Protein AF-A0A6N7Q256-F1 (afdb_monomer_lite)

Radius of gyration: 28.69 Å; chains: 1; bounding box: 81×69×84 Å

pLDDT: mean 78.73, std 22.13, range [36.84, 98.38]

Sequence (238 aa):
MAAKKHLALAFILALSGVAAACGGGSTPPPDTANDQKTDGTQTDKPADPGATDAKPTGDAQPGGDTKPADPGAGGTAATPPAGKGSTNIKQSQMLEDIKKIGLAPDKLADLPKIPLAQKKKLMPLFQKALGYKDCNGCHVEGDYKAETRKIKITRGMWKNFVVALRDEKGGAVFCDTCHDGNEHNLDHSNKEALEKFMDEQYEDKLSRADKKDMECGTCHGDPFEGDIITKVWGIAKK

Secondary structure (DSSP, 8-state):
--------------------------PPPP-----------------------------------------------PPPPPP--PPPP---S-HHHHHHTT--GGGPPPGGGS-HHHHHHHHHHHHHHHT-SSGGGTSBTTBTTS--HHHHHHHHHIIIIIITEEETTSPBP-HHHHHTT-S--S-TT-HHHHHHHHIIIIITTEEETT-----HHHHHTTTT-S-IIIIIS-----

Foldseek 3Di:
DDDDDDDDDDDDDDDDDDDDDDDDDDDDDDDDDDDDDDDDDDDDDDDDDDDDDDDDDDDDDDDDDDDDDDDPDDPPPPDPPDDPAFDFFDADPCCVVLVVLVAHQLAGDQPVPDDPSSVVSCQVVVCQLAQNPDPVVQADVVGNPDHDLSNLVVSVCCVLDQRWKAWQVRHGDDSNRGRVNHNCRHDPPDPVSRVVSCCVGPQVTMATSVRDHDDQCSQQNVVGHPCCSCPVSVRDDD

Structure (mmCIF, N/CA/C/O backbone):
data_AF-A0A6N7Q256-F1
#
_entry.id   AF-A0A6N7Q256-F1
#
loop_
_atom_site.group_PDB
_atom_site.id
_atom_site.type_symbol
_atom_site.label_atom_id
_atom_site.label_alt_id
_atom_site.label_comp_id
_atom_site.label_asym_id
_atom_site.label_entity_id
_atom_site.label_seq_id
_atom_site.pdbx_PDB_ins_code
_atom_site.Cartn_x
_atom_site.Cartn_y
_atom_site.Cartn_z
_atom_site.occupancy
_atom_site.B_iso_or_equiv
_atom_site.auth_seq_id
_atom_site.auth_comp_id
_atom_site.auth_asym_id
_atom_site.auth_atom_id
_atom_site.pdbx_PDB_model_num
ATOM 1 N N . MET A 1 1 ? -47.611 -9.694 13.101 1.00 51.28 1 MET A N 1
ATOM 2 C CA . MET A 1 1 ? -48.172 -10.298 11.873 1.00 51.28 1 MET A CA 1
ATOM 3 C C . MET A 1 1 ? -48.487 -9.185 10.883 1.00 51.28 1 MET A C 1
ATOM 5 O O . MET A 1 1 ? -49.379 -8.404 11.166 1.00 51.28 1 MET A O 1
ATOM 9 N N . ALA A 1 2 ? -47.750 -9.072 9.776 1.00 46.34 2 ALA A N 1
ATOM 10 C CA . ALA A 1 2 ? -48.178 -8.332 8.583 1.00 46.34 2 ALA A CA 1
ATOM 11 C C . ALA A 1 2 ? -47.256 -8.712 7.415 1.00 46.34 2 ALA A C 1
ATOM 13 O O . ALA A 1 2 ? -46.090 -8.333 7.372 1.00 46.34 2 ALA A O 1
ATOM 14 N N . ALA A 1 3 ? -47.790 -9.526 6.510 1.00 51.97 3 ALA A N 1
ATOM 15 C CA . ALA A 1 3 ? -47.128 -10.036 5.322 1.00 51.97 3 ALA A CA 1
ATOM 16 C C . ALA A 1 3 ? -47.239 -9.046 4.150 1.00 51.97 3 ALA A C 1
ATOM 18 O O . ALA A 1 3 ? -48.329 -8.552 3.862 1.00 51.97 3 ALA A O 1
ATOM 19 N N . LYS A 1 4 ? -46.145 -8.832 3.413 1.00 51.00 4 LYS A N 1
ATOM 20 C CA . LYS A 1 4 ? -46.140 -8.341 2.021 1.00 51.00 4 LYS A CA 1
ATOM 21 C C . LYS A 1 4 ? -45.028 -9.100 1.290 1.00 51.00 4 LYS A C 1
ATOM 23 O O . LYS A 1 4 ? -43.868 -8.957 1.640 1.00 51.00 4 LYS A O 1
ATOM 28 N N . LYS A 1 5 ? -45.369 -10.173 0.573 1.00 51.97 5 LYS A N 1
ATOM 29 C CA . LYS A 1 5 ? -45.845 -10.251 -0.824 1.00 51.97 5 LYS A CA 1
ATOM 30 C C . LYS A 1 5 ? -44.742 -9.955 -1.850 1.00 51.97 5 LYS A C 1
ATOM 32 O O . LYS A 1 5 ? -44.253 -8.842 -1.972 1.00 51.97 5 LYS A O 1
ATOM 37 N N . HIS A 1 6 ? -44.430 -11.037 -2.555 1.00 45.81 6 HIS A N 1
ATOM 38 C CA . HIS A 1 6 ? -43.530 -11.266 -3.675 1.00 45.81 6 HIS A CA 1
ATOM 39 C C . HIS A 1 6 ? -43.517 -10.183 -4.760 1.00 45.81 6 HIS A C 1
ATOM 41 O O . HIS A 1 6 ? -44.572 -9.717 -5.186 1.00 45.81 6 HIS A O 1
ATOM 47 N N . LEU A 1 7 ? -42.332 -9.943 -5.327 1.00 53.28 7 LEU A N 1
ATOM 48 C CA . LEU A 1 7 ? -42.198 -9.659 -6.752 1.00 53.28 7 LEU A CA 1
ATOM 49 C C . LEU A 1 7 ? -40.995 -10.439 -7.292 1.00 53.28 7 LEU A C 1
ATOM 51 O O . LEU A 1 7 ? -39.841 -10.109 -7.034 1.00 53.28 7 LEU A O 1
ATOM 55 N N . ALA A 1 8 ? -41.297 -11.531 -7.987 1.00 50.38 8 ALA A N 1
ATOM 56 C CA . ALA A 1 8 ? -40.354 -12.241 -8.828 1.00 50.38 8 ALA A CA 1
ATOM 57 C C . ALA A 1 8 ? -40.213 -11.455 -10.137 1.00 50.38 8 ALA A C 1
ATOM 59 O O . ALA A 1 8 ? -41.217 -11.202 -10.802 1.00 50.38 8 ALA A O 1
ATOM 60 N N . LEU A 1 9 ? -38.989 -11.088 -10.512 1.00 56.69 9 LEU A N 1
ATOM 61 C CA . LEU A 1 9 ? -38.686 -10.652 -11.870 1.00 56.69 9 LEU A CA 1
ATOM 62 C C . LEU A 1 9 ? -37.744 -11.682 -12.491 1.00 56.69 9 LEU A C 1
ATOM 64 O O . LEU A 1 9 ? -36.556 -11.741 -12.184 1.00 56.69 9 LEU A O 1
ATOM 68 N N . ALA A 1 10 ? -38.325 -12.533 -13.331 1.00 49.47 10 ALA A N 1
ATOM 69 C CA . ALA A 1 10 ? -37.603 -13.372 -14.266 1.00 49.47 10 ALA A CA 1
ATOM 70 C C . ALA A 1 10 ? -37.077 -12.483 -15.401 1.00 49.47 10 ALA A C 1
ATOM 72 O O . ALA A 1 10 ? -37.863 -11.780 -16.035 1.00 49.47 10 ALA A O 1
ATOM 73 N N . PHE A 1 11 ? -35.772 -12.530 -15.675 1.00 54.81 11 PHE A N 1
ATOM 74 C CA . PHE A 1 11 ? -35.219 -12.039 -16.934 1.00 54.81 11 PHE A CA 1
ATOM 75 C C . PHE A 1 11 ? -34.579 -13.191 -17.701 1.00 54.81 11 PHE A C 1
ATOM 77 O O . PHE A 1 11 ? -33.799 -13.981 -17.174 1.00 54.81 11 PHE A O 1
ATOM 84 N N . ILE A 1 12 ? -35.031 -13.285 -18.944 1.00 56.44 12 ILE A N 1
ATOM 85 C CA . ILE A 1 12 ? -34.839 -14.353 -19.913 1.00 56.44 12 ILE A CA 1
ATOM 86 C C . ILE A 1 12 ? -33.483 -14.209 -20.620 1.00 56.44 12 ILE A C 1
ATOM 88 O O . ILE A 1 12 ? -33.004 -13.104 -20.859 1.00 56.44 12 ILE A O 1
ATOM 92 N N . LEU A 1 13 ? -32.922 -15.376 -20.953 1.00 51.22 13 LEU A N 1
ATOM 93 C CA . LEU A 1 13 ? -31.844 -15.685 -21.898 1.00 51.22 13 LEU A CA 1
ATOM 94 C C . LEU A 1 13 ? -31.595 -14.676 -23.037 1.00 51.22 13 LEU A C 1
ATOM 96 O O . LEU A 1 13 ? -32.518 -14.300 -23.755 1.00 51.22 13 LEU A O 1
ATOM 100 N N . ALA A 1 14 ? -30.312 -14.502 -23.368 1.00 56.50 14 ALA A N 1
ATOM 101 C CA . ALA A 1 14 ? -29.859 -14.472 -24.759 1.00 56.50 14 ALA A CA 1
ATOM 102 C C . ALA A 1 14 ? -28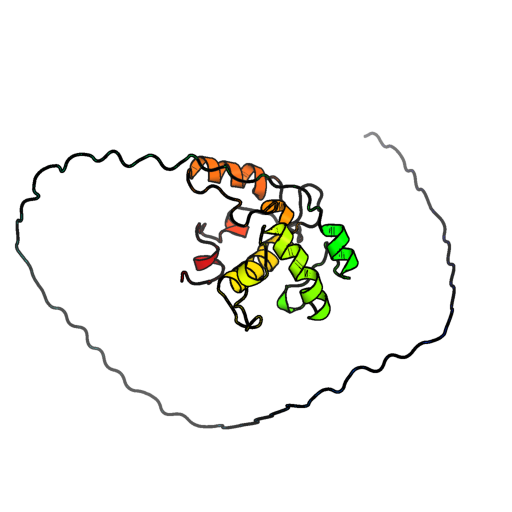.473 -15.136 -24.876 1.00 56.50 14 ALA A C 1
ATOM 104 O O . ALA A 1 14 ? -27.458 -14.574 -24.466 1.00 56.50 14 ALA A O 1
ATOM 105 N N . LEU A 1 15 ? -28.449 -16.358 -25.422 1.00 49.44 15 LEU A N 1
ATOM 106 C CA . LEU A 1 15 ? -27.260 -16.947 -26.034 1.00 49.44 15 LEU A CA 1
ATOM 107 C C . LEU A 1 15 ? -27.048 -16.281 -27.396 1.00 49.44 15 LEU A C 1
ATOM 109 O O . LEU A 1 15 ? -27.927 -16.367 -28.248 1.00 49.44 15 LEU A O 1
ATOM 113 N N . SER A 1 16 ? -25.855 -15.740 -27.624 1.00 59.91 16 SER A N 1
ATOM 114 C CA . SER A 1 16 ? -25.350 -15.462 -28.969 1.00 59.91 16 SER A CA 1
ATOM 115 C C . SER A 1 16 ? -23.889 -15.880 -29.030 1.00 59.91 16 SER A C 1
ATOM 117 O O . SER A 1 16 ? -23.012 -15.219 -28.478 1.00 59.91 16 SER A O 1
ATOM 119 N N . GLY A 1 17 ? -23.647 -17.018 -29.678 1.00 48.03 17 GLY A N 1
ATOM 120 C CA . GLY A 1 17 ? -22.321 -17.426 -30.107 1.00 48.03 17 GLY A CA 1
ATOM 121 C C . GLY A 1 17 ? -21.915 -16.676 -31.373 1.00 48.03 17 GLY A C 1
ATOM 122 O O . GLY A 1 17 ? -22.719 -16.515 -32.287 1.00 48.03 17 GLY A O 1
ATOM 123 N N . VAL A 1 18 ? -20.648 -16.271 -31.437 1.00 62.34 18 VAL A N 1
ATOM 124 C CA . VAL A 1 18 ? -19.949 -15.987 -32.692 1.00 62.34 18 VAL A CA 1
ATOM 125 C C . VAL A 1 18 ? -18.585 -16.656 -32.602 1.00 62.34 18 VAL A C 1
ATOM 127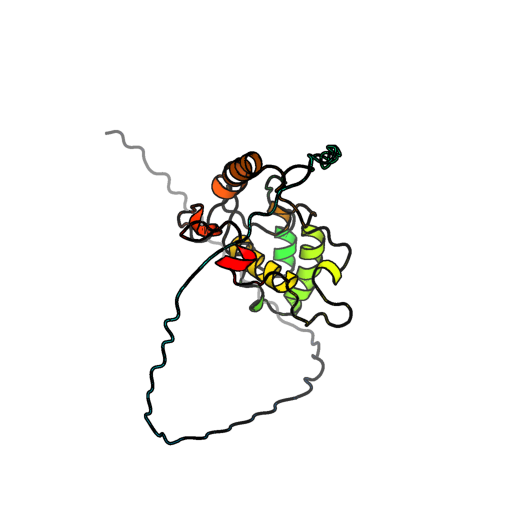 O O . VAL A 1 18 ? -17.743 -16.285 -31.788 1.00 62.34 18 VAL A O 1
ATOM 130 N N . ALA A 1 19 ? -18.399 -17.676 -33.434 1.00 49.62 19 ALA A N 1
ATOM 131 C CA . ALA A 1 19 ? -17.097 -18.204 -33.793 1.00 49.62 19 ALA A CA 1
ATOM 132 C C . ALA A 1 19 ? -16.515 -17.335 -34.917 1.00 49.62 19 ALA A C 1
ATOM 134 O O . ALA A 1 19 ? -17.195 -17.082 -35.910 1.00 49.62 19 ALA A O 1
ATOM 135 N N . ALA A 1 20 ? -15.256 -16.920 -34.784 1.00 55.72 20 ALA A N 1
ATOM 136 C CA . ALA A 1 20 ? -14.430 -16.482 -35.904 1.00 55.72 20 ALA A CA 1
ATOM 137 C C . ALA A 1 20 ? -12.969 -16.858 -35.627 1.00 55.72 20 ALA A C 1
ATOM 139 O O . ALA A 1 20 ? -12.423 -16.570 -34.562 1.00 55.72 20 ALA A O 1
ATOM 140 N N . ALA A 1 21 ? -12.390 -17.568 -36.589 1.00 48.69 21 ALA A N 1
ATOM 141 C CA . ALA A 1 21 ? -11.037 -18.100 -36.613 1.00 48.69 21 ALA A CA 1
ATOM 142 C C . ALA A 1 21 ? -10.054 -17.146 -37.325 1.00 48.69 21 ALA A C 1
ATOM 144 O O . ALA A 1 21 ? -10.481 -16.190 -37.969 1.00 48.69 21 ALA A O 1
ATOM 145 N N . CYS A 1 22 ? -8.764 -17.521 -37.281 1.00 51.06 22 CYS A N 1
ATOM 146 C CA . CYS A 1 22 ? -7.599 -16.954 -37.991 1.00 51.06 22 CYS A CA 1
ATOM 147 C C . CYS A 1 22 ? -7.078 -15.635 -37.390 1.00 51.06 22 CYS A C 1
ATOM 149 O O . CYS A 1 22 ? -7.834 -14.708 -37.160 1.00 51.06 22 CYS A O 1
ATOM 151 N N . GLY A 1 23 ? -5.797 -15.417 -37.113 1.00 36.84 23 GLY A N 1
ATOM 152 C CA . GLY A 1 23 ? -4.548 -16.081 -37.473 1.00 36.84 23 GLY A CA 1
ATOM 153 C C . GLY A 1 23 ? -3.466 -14.990 -37.422 1.00 36.84 23 GLY A C 1
ATOM 154 O O . GLY A 1 23 ? -3.751 -13.842 -37.749 1.00 36.84 23 GLY A O 1
ATOM 155 N N . GLY A 1 24 ? -2.246 -15.298 -36.981 1.00 38.50 24 GLY A N 1
ATOM 156 C CA . GLY A 1 24 ? -1.161 -14.310 -36.992 1.00 38.50 24 GLY A CA 1
ATOM 157 C C . GLY A 1 24 ? -0.048 -14.645 -36.014 1.00 38.50 24 GLY A C 1
ATOM 158 O O . GLY A 1 24 ? -0.125 -14.308 -34.838 1.00 38.50 24 GLY A O 1
ATOM 159 N N . GLY A 1 25 ? 0.967 -15.349 -36.512 1.00 43.25 25 GLY A N 1
ATOM 160 C CA . GLY A 1 25 ? 2.128 -15.763 -35.741 1.00 43.25 25 GLY A CA 1
ATOM 161 C C . GLY A 1 25 ? 2.982 -14.596 -35.251 1.00 43.25 25 GLY A C 1
ATOM 162 O O . GLY A 1 25 ? 3.116 -13.558 -35.894 1.00 43.25 25 GLY A O 1
ATOM 163 N N . SER A 1 26 ? 3.615 -14.807 -34.105 1.00 44.78 26 SER A N 1
ATOM 164 C CA . SER A 1 26 ? 4.822 -14.101 -33.689 1.00 44.78 26 SER A CA 1
ATOM 165 C C . SER A 1 26 ? 5.627 -15.077 -32.841 1.00 44.78 26 SER A C 1
ATOM 167 O O . SER A 1 26 ? 5.244 -15.432 -31.729 1.00 44.78 26 SER A O 1
ATOM 169 N N . THR A 1 27 ? 6.696 -15.585 -33.438 1.00 49.12 27 THR A N 1
ATOM 170 C CA . THR A 1 27 ? 7.713 -16.440 -32.824 1.00 49.12 27 THR A CA 1
ATOM 171 C C . THR A 1 27 ? 8.300 -15.785 -31.567 1.00 49.12 27 THR A C 1
ATOM 173 O O . THR A 1 27 ? 8.715 -14.625 -31.650 1.00 49.12 27 THR A O 1
ATOM 176 N N . PRO A 1 28 ? 8.396 -16.487 -30.425 1.00 58.38 28 PRO A N 1
ATOM 177 C CA . PRO A 1 28 ? 9.216 -16.032 -29.310 1.00 58.38 28 PRO A CA 1
ATOM 178 C C . PRO A 1 28 ? 10.717 -16.242 -29.613 1.00 58.38 28 PRO A C 1
ATOM 180 O O . PRO A 1 28 ? 11.070 -17.201 -30.305 1.00 58.38 28 PRO A O 1
ATOM 183 N N . PRO A 1 29 ? 11.612 -15.358 -29.130 1.00 58.69 29 PRO A N 1
ATOM 184 C CA . PRO A 1 29 ? 13.057 -15.569 -29.209 1.00 58.69 29 PRO A CA 1
ATOM 185 C C . PRO A 1 29 ? 13.496 -16.760 -28.330 1.00 58.69 29 PRO A C 1
ATOM 187 O O . PRO A 1 29 ? 12.799 -17.087 -27.370 1.00 58.69 29 PRO A O 1
ATOM 190 N N . PRO A 1 30 ? 14.632 -17.409 -28.651 1.00 57.34 30 PRO A N 1
ATOM 191 C CA . PRO A 1 30 ? 15.037 -18.673 -28.043 1.00 57.34 30 PRO A CA 1
ATOM 192 C C . PRO A 1 30 ? 15.407 -18.541 -26.563 1.00 57.34 30 PRO A C 1
ATOM 194 O O . PRO A 1 30 ? 16.147 -17.640 -26.163 1.00 57.34 30 PRO A O 1
ATOM 197 N N . ASP A 1 31 ? 14.935 -19.513 -25.783 1.00 44.62 31 ASP A N 1
ATOM 198 C CA . ASP A 1 31 ? 15.393 -19.807 -24.433 1.00 44.62 31 ASP A CA 1
ATOM 199 C C . ASP A 1 31 ? 16.865 -20.238 -24.473 1.00 44.62 31 ASP A C 1
ATOM 201 O O . ASP A 1 31 ? 17.215 -21.309 -24.976 1.00 44.62 31 ASP A O 1
ATOM 205 N N . THR A 1 32 ? 17.759 -19.414 -23.928 1.00 48.59 32 THR A N 1
ATOM 206 C CA . THR A 1 32 ? 19.087 -19.890 -23.543 1.00 48.59 32 THR A CA 1
ATOM 207 C C . THR A 1 32 ? 18.947 -20.723 -22.279 1.00 48.59 32 THR A C 1
ATOM 209 O O . THR A 1 32 ? 18.729 -20.195 -21.187 1.00 48.59 32 THR A O 1
ATOM 212 N N . ALA A 1 33 ? 19.077 -22.030 -22.479 1.00 40.81 33 ALA A N 1
ATOM 213 C CA . ALA A 1 33 ? 19.293 -23.048 -21.473 1.00 40.81 33 ALA A CA 1
ATOM 214 C C . ALA A 1 33 ? 20.358 -22.629 -20.449 1.00 40.81 33 ALA A C 1
ATOM 216 O O . ALA A 1 33 ? 21.467 -22.238 -20.812 1.00 40.81 33 ALA A O 1
ATOM 217 N N . ASN A 1 34 ? 20.032 -22.781 -19.168 1.00 46.88 34 ASN A N 1
ATOM 218 C CA . ASN A 1 34 ? 21.027 -23.158 -18.175 1.00 46.88 34 ASN A CA 1
ATOM 219 C C . ASN A 1 34 ? 20.337 -23.957 -17.065 1.00 46.88 34 ASN A C 1
ATOM 221 O O . ASN A 1 34 ? 20.069 -23.465 -15.971 1.00 46.88 34 ASN A O 1
ATOM 225 N N . ASP A 1 35 ? 20.008 -25.202 -17.404 1.00 43.03 35 ASP A N 1
ATOM 226 C CA . ASP A 1 35 ? 19.839 -26.271 -16.432 1.00 43.03 35 ASP A CA 1
ATOM 227 C C . ASP A 1 35 ? 21.230 -26.670 -15.929 1.00 43.03 35 ASP A C 1
ATOM 229 O O . ASP A 1 35 ? 22.031 -27.241 -16.671 1.00 43.03 35 ASP A O 1
ATOM 233 N N . GLN A 1 36 ? 21.512 -26.422 -14.652 1.00 45.97 36 GLN A N 1
ATOM 234 C CA . GLN A 1 36 ? 22.426 -27.282 -13.908 1.00 45.97 36 GLN A CA 1
ATOM 235 C C . GLN A 1 36 ? 21.675 -27.924 -12.750 1.00 45.97 36 GLN A C 1
ATOM 237 O O . GLN A 1 36 ? 21.404 -27.335 -11.708 1.00 45.97 36 GLN A O 1
ATOM 242 N N . LYS A 1 37 ? 21.340 -29.179 -13.024 1.00 37.47 37 LYS A N 1
ATOM 243 C CA . LYS A 1 37 ? 20.964 -30.240 -12.109 1.00 37.47 37 LYS A CA 1
ATOM 244 C C . LYS A 1 37 ? 22.210 -30.620 -11.302 1.00 37.47 37 LYS A C 1
ATOM 246 O O . LYS A 1 37 ? 23.211 -31.022 -11.891 1.00 37.47 37 LYS A O 1
ATOM 251 N N . THR A 1 38 ? 22.141 -30.557 -9.980 1.00 43.28 38 THR A N 1
ATOM 252 C CA . THR A 1 38 ? 23.020 -31.344 -9.109 1.00 43.28 38 THR A CA 1
ATOM 253 C C . THR A 1 38 ? 22.151 -32.127 -8.138 1.00 43.28 38 THR A C 1
ATOM 255 O O . THR A 1 38 ? 21.743 -31.648 -7.085 1.00 43.28 38 THR A O 1
ATOM 258 N N . ASP A 1 39 ? 21.847 -33.355 -8.561 1.00 43.94 39 ASP A N 1
ATOM 259 C CA . ASP A 1 39 ? 21.499 -34.462 -7.678 1.00 43.94 39 ASP A CA 1
ATOM 260 C C . ASP A 1 39 ? 22.734 -34.796 -6.827 1.00 43.94 39 ASP A C 1
ATOM 262 O O . ASP A 1 39 ? 23.836 -34.960 -7.351 1.00 43.94 39 ASP A O 1
ATOM 266 N N . GLY A 1 40 ? 22.544 -34.900 -5.516 1.00 48.12 40 GLY A N 1
ATOM 267 C CA . GLY A 1 40 ? 23.585 -35.255 -4.559 1.00 48.12 40 GLY A CA 1
ATOM 268 C C . GLY A 1 40 ? 22.970 -35.910 -3.335 1.00 48.12 40 GLY A C 1
ATOM 269 O O . GLY A 1 40 ? 22.843 -35.293 -2.284 1.00 48.12 40 GLY A O 1
ATOM 270 N N . THR A 1 41 ? 22.540 -37.157 -3.503 1.00 37.94 41 THR A N 1
ATOM 271 C CA . THR A 1 41 ? 22.208 -38.088 -2.424 1.00 37.94 41 THR A CA 1
ATOM 272 C C . THR A 1 41 ? 23.444 -38.336 -1.561 1.00 37.94 41 THR A C 1
ATOM 274 O O . THR A 1 41 ? 24.463 -38.792 -2.075 1.00 37.94 41 THR A O 1
ATOM 277 N N . GLN A 1 42 ? 23.343 -38.120 -0.250 1.00 43.62 42 GLN A N 1
ATOM 278 C CA . GLN A 1 42 ? 24.231 -38.776 0.704 1.00 43.62 42 GLN A CA 1
ATOM 279 C C . GLN A 1 42 ? 23.454 -39.119 1.979 1.00 43.62 42 GLN A C 1
ATOM 281 O O . GLN A 1 42 ? 22.903 -38.248 2.650 1.00 43.62 42 GLN A O 1
ATOM 286 N N . THR A 1 43 ? 23.376 -40.417 2.247 1.00 44.50 43 THR A N 1
ATOM 287 C CA . THR A 1 43 ? 22.733 -41.052 3.398 1.00 44.50 43 THR A CA 1
ATOM 288 C C . THR A 1 43 ? 23.803 -41.540 4.381 1.00 44.50 43 THR A C 1
ATOM 290 O O . THR A 1 43 ? 24.887 -41.932 3.950 1.00 44.50 43 THR A O 1
ATOM 293 N N . ASP A 1 44 ? 23.415 -41.590 5.664 1.00 43.69 44 ASP A N 1
ATOM 294 C CA . ASP A 1 44 ? 23.992 -42.353 6.794 1.00 43.69 44 ASP A CA 1
ATOM 295 C C . ASP A 1 44 ? 25.317 -41.802 7.387 1.00 43.69 44 ASP A C 1
ATOM 297 O O . ASP A 1 44 ? 26.218 -41.415 6.658 1.00 43.69 44 ASP A O 1
ATOM 301 N N . LYS A 1 45 ? 25.581 -41.709 8.705 1.00 44.84 45 LYS A N 1
ATOM 302 C CA . LYS A 1 45 ? 25.124 -42.409 9.930 1.00 44.84 45 LYS A CA 1
ATOM 303 C C . LYS A 1 45 ? 25.668 -41.641 11.187 1.00 44.84 45 LYS A C 1
ATOM 305 O O . LYS A 1 45 ? 26.589 -40.847 11.006 1.00 44.84 45 LYS A O 1
ATOM 310 N N . PRO A 1 46 ? 25.173 -41.844 12.439 1.00 64.88 46 PRO A N 1
ATOM 311 C CA . PRO A 1 46 ? 25.366 -40.907 13.558 1.00 64.88 46 PRO A CA 1
ATOM 312 C C . PRO A 1 46 ? 26.469 -41.292 14.563 1.00 64.88 46 PRO A C 1
ATOM 314 O O . PRO A 1 46 ? 26.907 -42.442 14.609 1.00 64.88 46 PRO A O 1
ATOM 317 N N . ALA A 1 47 ? 26.810 -40.343 15.445 1.00 41.69 47 ALA A N 1
ATOM 318 C CA . ALA A 1 47 ? 27.365 -40.598 16.776 1.00 41.69 47 ALA A CA 1
ATOM 319 C C . ALA A 1 47 ? 26.906 -39.518 17.782 1.00 41.69 47 ALA A C 1
ATOM 321 O O . ALA A 1 47 ? 26.935 -38.325 17.492 1.00 41.69 47 ALA A O 1
ATOM 322 N N . ASP A 1 48 ? 26.452 -40.008 18.932 1.00 48.88 48 ASP A N 1
ATOM 323 C CA . ASP A 1 48 ? 26.005 -39.345 20.168 1.00 48.88 48 ASP A CA 1
ATOM 324 C C . ASP A 1 48 ? 27.207 -39.231 21.159 1.00 48.88 48 ASP A C 1
ATOM 326 O O . ASP A 1 48 ? 28.327 -39.564 20.760 1.00 48.88 48 ASP A O 1
ATOM 330 N N . PRO A 1 49 ? 27.020 -39.042 22.482 1.00 60.53 49 PRO A N 1
ATOM 331 C CA . PRO A 1 49 ? 26.705 -37.844 23.279 1.00 60.53 49 PRO A CA 1
ATOM 332 C C . PRO A 1 49 ? 27.948 -37.270 24.001 1.00 60.53 49 PRO A C 1
ATOM 334 O O . PRO A 1 49 ? 28.974 -37.934 24.134 1.00 60.53 49 PRO A O 1
ATOM 337 N N . GLY A 1 50 ? 27.845 -36.080 24.608 1.00 41.47 50 GLY A N 1
ATOM 338 C CA . GLY A 1 50 ? 28.863 -35.637 25.573 1.00 41.47 50 GLY A CA 1
ATOM 339 C C . GLY A 1 50 ? 28.617 -34.272 26.211 1.00 41.47 50 GLY A C 1
ATOM 340 O O . GLY A 1 50 ? 28.855 -33.242 25.595 1.00 41.47 50 GLY A O 1
ATOM 341 N N . ALA A 1 51 ? 28.157 -34.297 27.460 1.00 44.12 51 ALA A N 1
ATOM 342 C CA . ALA A 1 51 ? 27.914 -33.164 28.350 1.00 44.12 51 ALA A CA 1
ATOM 343 C C . ALA A 1 51 ? 29.175 -32.352 28.713 1.00 44.12 51 ALA A C 1
ATOM 345 O O . ALA A 1 51 ? 30.285 -32.880 28.679 1.00 44.12 51 ALA A O 1
ATOM 346 N N . THR A 1 52 ? 28.993 -31.112 29.182 1.00 49.34 52 THR A N 1
ATOM 347 C CA . THR A 1 52 ? 29.402 -30.689 30.543 1.00 49.34 52 THR A CA 1
ATOM 348 C C . THR A 1 52 ? 29.003 -29.245 30.855 1.00 49.34 52 THR A C 1
ATOM 350 O O . THR A 1 52 ? 29.178 -28.325 30.059 1.00 49.34 52 THR A O 1
ATOM 353 N N . ASP A 1 53 ? 28.464 -29.093 32.062 1.00 50.41 53 ASP A N 1
ATOM 354 C CA . ASP A 1 53 ? 28.235 -27.867 32.814 1.00 50.41 53 ASP A CA 1
ATOM 355 C C . ASP A 1 53 ? 29.498 -27.015 33.007 1.00 50.41 53 ASP A C 1
ATOM 357 O O . ASP A 1 53 ? 30.564 -27.541 33.322 1.00 50.41 53 ASP A O 1
ATOM 361 N N . ALA A 1 54 ? 29.345 -25.687 32.980 1.00 48.56 54 ALA A N 1
ATOM 362 C CA . ALA A 1 54 ? 30.185 -24.786 33.770 1.00 48.56 54 ALA A CA 1
ATOM 363 C C . ALA A 1 54 ? 29.486 -23.436 34.009 1.00 48.56 54 ALA A C 1
ATOM 365 O O . ALA A 1 54 ? 29.440 -22.555 33.153 1.00 48.56 54 ALA A O 1
ATOM 366 N N . LYS A 1 55 ? 28.976 -23.278 35.230 1.00 48.03 55 LYS A N 1
ATOM 367 C CA . LYS A 1 55 ? 28.658 -22.005 35.885 1.00 48.03 55 LYS A CA 1
ATOM 368 C C . LYS A 1 55 ? 29.952 -21.389 36.438 1.00 48.03 55 LYS A C 1
ATOM 370 O O . LYS A 1 55 ? 30.707 -22.115 37.084 1.00 48.03 55 LYS A O 1
ATOM 375 N N . PRO A 1 56 ? 30.138 -20.061 36.360 1.00 64.00 56 PRO A N 1
ATOM 376 C CA . PRO A 1 56 ? 30.858 -19.348 37.410 1.00 64.00 56 PRO A CA 1
ATOM 377 C C . PRO A 1 56 ? 29.913 -18.448 38.208 1.00 64.00 56 PRO A C 1
ATOM 379 O O . PRO A 1 56 ? 29.142 -17.657 37.669 1.00 64.00 56 PRO A O 1
ATOM 382 N N . THR A 1 57 ? 30.010 -18.599 39.522 1.00 50.88 57 THR A N 1
ATOM 383 C CA . THR A 1 57 ? 29.564 -17.652 40.548 1.00 50.88 57 THR A CA 1
ATOM 384 C C . THR A 1 57 ? 30.797 -16.829 40.930 1.00 50.88 57 THR A C 1
ATOM 386 O O . THR A 1 57 ? 31.872 -17.415 41.053 1.00 50.88 57 THR A O 1
ATOM 389 N N . GLY A 1 58 ? 30.669 -15.515 41.116 1.00 48.59 58 GLY A N 1
ATOM 390 C CA . GLY A 1 58 ? 31.766 -14.664 41.583 1.00 48.59 58 GLY A CA 1
ATOM 391 C C . GLY A 1 58 ? 31.277 -13.279 42.000 1.00 48.59 58 GLY A C 1
ATOM 392 O O . GLY A 1 58 ? 30.786 -12.518 41.173 1.00 48.59 58 GLY A O 1
ATOM 393 N N . ASP A 1 59 ? 31.383 -13.027 43.299 1.00 49.19 59 ASP A N 1
ATOM 394 C CA . ASP A 1 59 ? 30.853 -11.929 44.107 1.00 49.19 59 ASP A CA 1
ATOM 395 C C . ASP A 1 59 ? 31.536 -10.542 43.972 1.00 49.19 59 ASP A C 1
ATOM 397 O O . ASP A 1 59 ? 32.705 -10.433 43.617 1.00 49.19 59 ASP A O 1
ATOM 401 N N . ALA A 1 60 ? 30.775 -9.525 44.418 1.00 40.56 60 ALA A N 1
ATOM 402 C CA . ALA A 1 60 ? 31.148 -8.330 45.213 1.00 40.56 60 ALA A CA 1
ATOM 403 C C . ALA A 1 60 ? 31.927 -7.118 44.613 1.00 40.56 60 ALA A C 1
ATOM 405 O O . ALA A 1 60 ? 33.133 -7.175 44.419 1.00 40.56 60 ALA A O 1
ATOM 406 N N . GLN A 1 61 ? 31.195 -5.989 44.432 1.00 43.22 61 GLN A N 1
ATOM 407 C CA . GLN A 1 61 ? 31.182 -4.706 45.215 1.00 43.22 61 GLN A CA 1
ATOM 408 C C . GLN A 1 61 ? 32.525 -3.973 45.570 1.00 43.22 61 GLN A C 1
ATOM 410 O O . GLN A 1 61 ? 33.524 -4.661 45.731 1.00 43.22 61 GLN A O 1
ATOM 415 N N . PRO A 1 62 ? 32.599 -2.652 45.940 1.00 57.91 62 PRO A N 1
ATOM 416 C CA . PRO A 1 62 ? 31.870 -1.393 45.618 1.00 57.91 62 PRO A CA 1
ATOM 417 C C . PRO A 1 62 ? 32.802 -0.241 45.129 1.00 57.91 62 PRO A C 1
ATOM 419 O O . PRO A 1 62 ? 34.019 -0.300 45.275 1.00 57.91 62 PRO A O 1
ATOM 422 N N . GLY A 1 63 ? 32.210 0.902 44.752 1.00 41.12 63 GLY A N 1
ATOM 423 C CA . GLY A 1 63 ? 32.757 2.223 45.114 1.00 41.12 63 GLY A CA 1
ATOM 424 C C . GLY A 1 63 ? 33.014 3.183 43.952 1.00 41.12 63 GLY A C 1
ATOM 425 O O . GLY A 1 63 ? 33.692 2.836 42.990 1.00 41.12 63 GLY A O 1
ATOM 426 N N . GLY A 1 64 ? 32.510 4.415 44.070 1.00 42.16 64 GLY A N 1
ATOM 427 C CA . GLY A 1 64 ? 32.900 5.508 43.179 1.00 42.16 64 GLY A CA 1
ATOM 428 C C . GLY A 1 64 ? 31.893 6.648 43.076 1.00 42.16 64 GLY A C 1
ATOM 429 O O . GLY A 1 64 ? 31.344 6.878 42.003 1.00 42.16 64 GLY A O 1
ATOM 430 N N . ASP A 1 65 ? 31.680 7.383 44.168 1.00 52.53 65 ASP A N 1
ATOM 431 C CA . ASP A 1 65 ? 31.078 8.717 44.143 1.00 52.53 65 ASP A CA 1
ATOM 432 C C . ASP A 1 65 ? 31.830 9.629 43.163 1.00 52.53 65 ASP A C 1
ATOM 434 O O . ASP A 1 65 ? 32.969 10.030 43.407 1.00 52.53 65 ASP A O 1
ATOM 438 N N . THR A 1 66 ? 31.189 9.994 42.052 1.00 47.12 66 THR A N 1
ATOM 439 C CA . THR A 1 66 ? 31.643 11.099 41.198 1.00 47.12 66 THR A CA 1
ATOM 440 C C . THR A 1 66 ? 30.478 12.015 40.831 1.00 47.12 66 THR A C 1
ATOM 442 O O . THR A 1 66 ? 29.625 11.721 40.001 1.00 47.12 66 THR A O 1
ATOM 445 N N . LYS A 1 67 ? 30.477 13.152 41.530 1.00 55.97 67 LYS A N 1
ATOM 446 C CA . LYS A 1 67 ? 29.897 14.465 41.218 1.00 55.97 67 LYS A CA 1
ATOM 447 C C . LYS A 1 67 ? 29.430 14.666 39.761 1.00 55.97 67 LYS A C 1
ATOM 449 O O . LYS A 1 67 ? 30.274 14.711 38.866 1.00 55.97 67 LYS A O 1
ATOM 454 N N . PRO A 1 68 ? 28.147 14.988 39.530 1.00 58.81 68 PRO A N 1
ATOM 455 C CA . PRO A 1 68 ? 27.742 15.690 38.319 1.00 58.81 68 PRO A CA 1
ATOM 456 C C . PRO A 1 68 ? 27.989 17.197 38.449 1.00 58.81 68 PRO A C 1
ATOM 458 O O . PRO A 1 68 ? 27.691 17.820 39.469 1.00 58.81 68 PRO A O 1
ATOM 461 N N . ALA A 1 69 ? 28.581 17.752 37.398 1.00 49.50 69 ALA A N 1
ATOM 462 C CA . ALA A 1 69 ? 28.815 19.170 37.192 1.00 49.50 69 ALA A CA 1
ATOM 463 C C . ALA A 1 69 ? 27.535 19.921 36.768 1.00 49.50 69 ALA A C 1
ATOM 465 O O . ALA A 1 69 ? 26.552 19.315 36.353 1.00 49.50 69 ALA A O 1
ATOM 466 N N . ASP A 1 70 ? 27.630 21.245 36.908 1.00 52.00 70 ASP A N 1
ATOM 467 C CA . ASP A 1 70 ? 26.745 22.359 36.534 1.00 52.00 70 ASP A CA 1
ATOM 468 C C . ASP A 1 70 ? 25.677 22.131 35.434 1.00 52.00 70 ASP A C 1
ATOM 470 O O . ASP A 1 70 ? 25.957 21.466 34.430 1.00 52.00 70 ASP A O 1
ATOM 474 N N . PRO A 1 71 ? 24.490 22.777 35.527 1.00 54.06 71 PRO A N 1
ATOM 475 C CA . PRO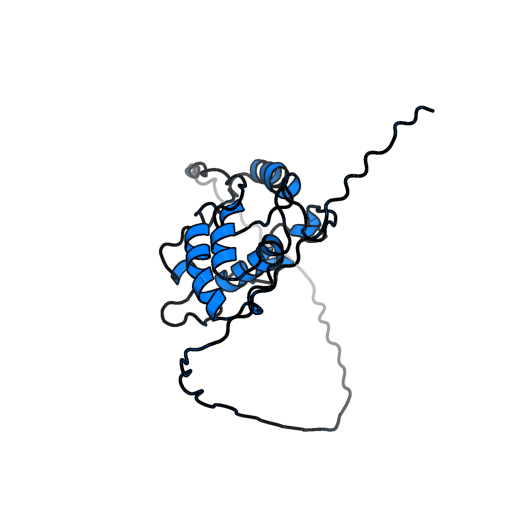 A 1 71 ? 23.495 22.795 34.463 1.00 54.06 71 PRO A CA 1
ATOM 476 C C . PRO A 1 71 ? 24.007 23.640 33.291 1.00 54.06 71 PRO A C 1
ATOM 478 O O . PRO A 1 71 ? 24.008 24.872 33.319 1.00 54.06 71 PRO A O 1
ATOM 481 N N . GLY A 1 72 ? 24.437 22.954 32.235 1.00 46.84 72 GLY A N 1
ATOM 482 C CA . GLY A 1 72 ? 24.739 23.562 30.948 1.00 46.84 72 GLY A CA 1
ATOM 483 C C . GLY A 1 72 ? 23.536 24.331 30.404 1.00 46.84 72 GLY A C 1
ATOM 484 O O . GLY A 1 72 ? 22.414 23.825 30.367 1.00 46.84 72 GLY A O 1
ATOM 485 N N . ALA A 1 73 ? 23.815 25.565 29.991 1.00 47.25 73 ALA A N 1
ATOM 486 C CA . ALA A 1 73 ? 22.920 26.497 29.332 1.00 47.25 73 ALA A CA 1
ATOM 487 C C . ALA A 1 73 ? 21.987 25.805 28.326 1.00 47.25 73 ALA A C 1
ATOM 489 O O . ALA A 1 73 ? 22.431 25.156 27.376 1.00 47.25 73 ALA A O 1
ATOM 490 N N . GLY A 1 74 ? 20.684 25.986 28.548 1.00 41.66 74 GLY A N 1
ATOM 491 C CA . GLY A 1 74 ? 19.623 25.546 27.658 1.00 41.66 74 GLY A CA 1
ATOM 492 C C . GLY A 1 74 ? 19.746 26.220 26.299 1.00 41.66 74 GLY A C 1
ATOM 493 O O . GLY A 1 74 ? 19.249 27.325 26.091 1.00 41.66 74 GLY A O 1
ATOM 494 N N . GLY A 1 75 ? 20.385 25.529 25.360 1.00 44.84 75 GLY A N 1
ATOM 495 C CA . GLY A 1 75 ? 20.109 25.728 23.950 1.00 44.84 75 GLY A CA 1
ATOM 496 C C . GLY A 1 75 ? 18.660 25.324 23.727 1.00 44.84 75 GLY A C 1
ATOM 497 O O . GLY A 1 75 ? 18.324 24.146 23.836 1.00 44.84 75 GLY A O 1
ATOM 498 N N . THR A 1 76 ? 17.790 26.298 23.472 1.00 44.72 76 THR A N 1
ATOM 499 C CA . THR A 1 76 ? 16.441 26.061 22.966 1.00 44.72 76 THR A CA 1
ATOM 500 C C . THR A 1 76 ? 16.571 25.268 21.675 1.00 44.72 76 THR A C 1
ATOM 502 O O . THR A 1 76 ? 16.872 25.816 20.615 1.00 44.72 76 THR A O 1
ATOM 505 N N . ALA A 1 77 ? 16.404 23.949 21.784 1.00 48.41 77 ALA A N 1
ATOM 506 C CA . ALA A 1 77 ? 16.270 23.075 20.638 1.00 48.41 77 ALA A CA 1
ATOM 507 C C . ALA A 1 77 ? 15.135 23.645 19.787 1.00 48.41 77 ALA A C 1
ATOM 509 O O . ALA A 1 77 ? 14.002 23.764 20.254 1.00 48.41 77 ALA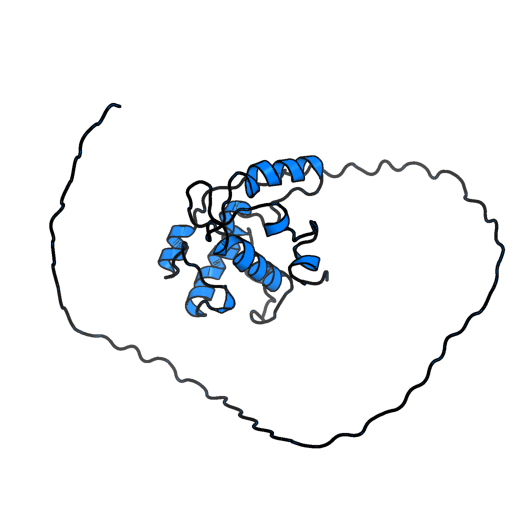 A O 1
ATOM 510 N N . ALA A 1 78 ? 15.475 24.087 18.578 1.00 44.91 78 ALA A N 1
ATOM 511 C CA . ALA A 1 78 ? 14.500 24.601 17.639 1.00 44.91 78 ALA A CA 1
ATOM 512 C C . ALA A 1 78 ? 13.405 23.544 17.466 1.00 44.91 78 ALA A C 1
ATOM 514 O O . ALA A 1 78 ? 13.696 22.399 17.112 1.00 44.91 78 ALA A O 1
ATOM 515 N N . THR A 1 79 ? 12.162 23.923 17.759 1.00 43.94 79 THR A N 1
ATOM 516 C CA . THR A 1 79 ? 10.997 23.072 17.535 1.00 43.94 79 THR A CA 1
ATOM 517 C C . THR A 1 79 ? 11.023 22.605 16.078 1.00 43.94 79 THR A C 1
ATOM 519 O O . THR A 1 79 ? 11.103 23.458 15.186 1.00 43.94 79 THR A O 1
ATOM 522 N N . PRO A 1 80 ? 10.989 21.286 15.807 1.00 52.53 80 PRO A N 1
ATOM 523 C CA . PRO A 1 80 ? 10.891 20.781 14.446 1.00 52.53 80 PRO A CA 1
ATOM 524 C C . PRO A 1 80 ? 9.697 21.436 13.739 1.00 52.53 80 PRO A C 1
ATOM 526 O O . PRO A 1 80 ? 8.664 21.653 14.381 1.00 52.53 80 PRO A O 1
ATOM 529 N N . PRO A 1 81 ? 9.806 21.774 12.442 1.00 52.12 81 PRO A N 1
ATOM 530 C CA . PRO A 1 81 ? 8.669 22.299 11.700 1.00 52.12 81 PRO A CA 1
ATOM 531 C C . PRO A 1 81 ? 7.496 21.321 11.819 1.00 52.12 81 PRO A C 1
ATOM 533 O O . PRO A 1 81 ? 7.687 20.113 11.672 1.00 52.12 81 PRO A O 1
ATOM 536 N N . ALA A 1 82 ? 6.302 21.848 12.109 1.00 55.81 82 ALA A N 1
ATOM 537 C CA . ALA A 1 82 ? 5.084 21.052 12.199 1.00 55.81 82 ALA A CA 1
ATOM 538 C C . ALA A 1 82 ? 4.940 20.196 10.930 1.00 55.81 82 ALA A C 1
ATOM 540 O O . ALA A 1 82 ? 5.017 20.716 9.811 1.00 55.81 82 ALA A O 1
ATOM 541 N N . GLY A 1 83 ? 4.801 18.881 11.115 1.00 59.81 83 GLY A N 1
ATOM 542 C CA . GLY A 1 83 ? 4.617 17.937 10.022 1.00 59.81 83 GLY A CA 1
ATOM 543 C C . GLY A 1 83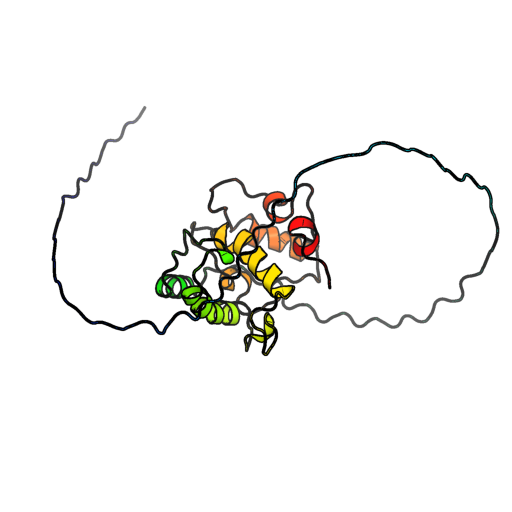 ? 3.392 18.302 9.184 1.00 59.81 83 GLY A C 1
ATOM 544 O O . GLY A 1 83 ? 2.465 18.962 9.651 1.00 59.81 83 GLY A O 1
ATOM 545 N N . LYS A 1 84 ? 3.371 17.874 7.918 1.00 71.50 84 LYS A N 1
ATOM 546 C CA . LYS A 1 84 ? 2.235 18.109 7.006 1.00 71.50 84 LYS A CA 1
ATOM 547 C C . LYS A 1 84 ? 0.970 17.306 7.378 1.00 71.50 84 LYS A C 1
ATOM 549 O O . LYS A 1 84 ? 0.021 17.314 6.599 1.00 71.50 84 LYS A O 1
ATOM 554 N N . GLY A 1 85 ? 0.944 16.650 8.543 1.00 87.00 85 GLY A N 1
ATOM 555 C CA . GLY A 1 85 ? -0.115 15.740 8.968 1.00 87.00 85 GLY A CA 1
ATOM 556 C C . GLY A 1 85 ? -0.124 14.423 8.184 1.00 87.00 85 GLY A C 1
ATOM 557 O O . GLY A 1 85 ? 0.545 14.276 7.158 1.00 87.00 85 GLY A O 1
ATOM 558 N N . SER A 1 86 ? -0.884 13.451 8.687 1.00 94.12 86 SER A N 1
ATOM 559 C CA . SER A 1 86 ? -1.136 12.183 7.996 1.00 94.12 86 SER A CA 1
ATOM 560 C C . SER A 1 86 ? -2.096 12.370 6.810 1.00 94.12 86 SER A C 1
ATOM 562 O O . SER A 1 86 ? -2.964 13.242 6.820 1.00 94.12 86 SER A O 1
ATOM 564 N N . THR A 1 87 ? -1.953 11.542 5.775 1.00 94.75 87 THR A N 1
ATOM 565 C CA . THR A 1 87 ? -2.750 11.609 4.537 1.00 94.75 87 THR A CA 1
ATOM 566 C C . THR A 1 87 ? -3.997 10.737 4.641 1.00 94.75 87 THR A C 1
ATOM 568 O O . THR A 1 87 ? -3.880 9.517 4.729 1.00 94.75 87 THR A O 1
ATOM 571 N N . ASN A 1 88 ? -5.186 11.344 4.588 1.00 96.44 88 ASN A N 1
ATOM 572 C CA . ASN A 1 88 ? -6.465 10.621 4.612 1.00 96.44 88 ASN A CA 1
ATOM 573 C C . ASN A 1 88 ? -6.570 9.589 3.483 1.00 96.44 88 ASN A C 1
ATOM 575 O O . ASN A 1 88 ? -6.123 9.843 2.362 1.00 96.44 88 ASN A O 1
ATOM 579 N N . ILE A 1 89 ? -7.235 8.461 3.755 1.00 96.56 89 ILE A N 1
ATOM 580 C CA . ILE A 1 89 ? -7.461 7.465 2.709 1.00 96.56 89 ILE A CA 1
ATOM 581 C C . ILE A 1 89 ? -8.433 7.962 1.642 1.00 96.56 89 ILE A C 1
ATOM 583 O O . ILE A 1 89 ? -9.373 8.713 1.919 1.00 96.56 89 ILE A O 1
ATOM 587 N N . LYS A 1 90 ? -8.244 7.481 0.414 1.00 96.56 90 LYS A N 1
ATOM 588 C CA . LYS A 1 90 ? -9.156 7.729 -0.705 1.00 96.56 90 LYS A CA 1
ATOM 589 C C . LYS A 1 90 ? -9.292 6.517 -1.616 1.00 96.56 90 LYS A C 1
ATOM 591 O O . LYS A 1 90 ? -8.419 5.657 -1.684 1.00 96.56 90 LYS A O 1
ATOM 596 N N . GLN A 1 91 ? -10.375 6.468 -2.382 1.00 97.31 91 GLN A N 1
ATOM 597 C CA . GLN A 1 91 ? -10.525 5.437 -3.403 1.00 97.31 91 GLN A CA 1
ATOM 598 C C . GLN A 1 91 ? -9.370 5.521 -4.414 1.00 97.31 91 GLN A C 1
ATOM 600 O O . GLN A 1 91 ? -9.049 6.605 -4.909 1.00 97.31 91 GLN A O 1
ATOM 605 N N . SER A 1 92 ? -8.753 4.375 -4.718 1.00 97.94 92 SER A N 1
ATOM 606 C CA . SER A 1 92 ? -7.640 4.325 -5.666 1.00 97.94 92 SER A CA 1
ATOM 607 C C . SER A 1 92 ? -8.090 4.784 -7.053 1.00 97.94 92 SER A C 1
ATOM 609 O O . SER A 1 92 ? -9.099 4.323 -7.594 1.00 97.94 92 SER A O 1
ATOM 611 N N . GLN A 1 93 ? -7.294 5.661 -7.657 1.00 97.94 93 GLN A N 1
ATOM 612 C CA . GLN A 1 93 ? -7.473 6.119 -9.033 1.00 97.94 93 GLN A CA 1
ATOM 613 C C . GLN A 1 93 ? -6.813 5.171 -10.045 1.00 97.94 93 GLN A C 1
ATOM 615 O O . GLN A 1 93 ? -6.953 5.359 -11.251 1.00 97.94 93 GLN A O 1
ATOM 620 N N . MET A 1 94 ? -6.087 4.153 -9.571 1.00 98.38 94 MET A N 1
ATOM 621 C CA . MET A 1 94 ? -5.282 3.251 -10.401 1.00 98.38 94 MET A CA 1
ATOM 622 C C . MET A 1 94 ? -5.957 1.904 -10.683 1.00 98.38 94 MET A C 1
ATOM 624 O O . MET A 1 94 ? -5.414 1.101 -11.441 1.00 98.38 94 MET A O 1
ATOM 628 N N . LEU A 1 95 ? -7.144 1.639 -10.126 1.00 98.12 95 LEU A N 1
ATOM 629 C CA . LEU A 1 95 ? -7.820 0.340 -10.271 1.00 98.12 95 LEU A CA 1
ATOM 630 C C . LEU A 1 95 ? -8.111 -0.028 -11.731 1.00 98.12 95 LEU A C 1
ATOM 632 O O . LEU A 1 95 ? -7.960 -1.187 -12.117 1.00 98.12 95 LEU A O 1
ATOM 636 N N . GLU A 1 96 ? -8.482 0.947 -12.562 1.00 98.19 96 GLU A N 1
ATOM 637 C CA . GLU A 1 96 ? -8.713 0.710 -13.991 1.00 98.19 96 GLU A CA 1
ATOM 638 C C . GLU A 1 96 ? -7.416 0.392 -14.741 1.00 98.19 96 GLU A C 1
ATOM 640 O O . GLU A 1 96 ? -7.404 -0.454 -15.635 1.00 98.19 96 GLU A O 1
ATOM 645 N N . ASP A 1 97 ? -6.295 0.999 -14.355 1.00 98.31 97 ASP A N 1
ATOM 646 C CA . ASP A 1 97 ? -5.000 0.692 -14.962 1.00 98.31 97 ASP A CA 1
ATOM 647 C C . ASP A 1 97 ? -4.499 -0.697 -14.542 1.00 98.31 97 ASP A C 1
ATOM 649 O O . ASP A 1 97 ? -3.970 -1.436 -15.373 1.00 98.31 97 ASP A O 1
ATOM 653 N N . ILE A 1 98 ? -4.764 -1.122 -13.302 1.00 98.06 98 ILE A N 1
ATOM 654 C CA . ILE A 1 98 ? -4.504 -2.497 -12.840 1.00 98.06 98 ILE A CA 1
ATOM 655 C C . ILE A 1 98 ? -5.296 -3.510 -13.682 1.00 98.06 98 ILE A C 1
ATOM 657 O O . ILE A 1 98 ? -4.720 -4.496 -14.156 1.00 98.06 98 ILE A O 1
ATOM 661 N N . LYS A 1 99 ? -6.582 -3.240 -13.952 1.00 98.12 99 LYS A N 1
ATOM 662 C CA . LYS A 1 99 ? -7.407 -4.076 -14.844 1.00 98.12 99 LYS A CA 1
ATOM 663 C C . LYS A 1 99 ? -6.828 -4.152 -16.255 1.00 98.12 99 LYS A C 1
ATOM 665 O O . LYS A 1 99 ? -6.718 -5.247 -16.803 1.00 98.12 99 LYS A O 1
ATOM 670 N N . LYS A 1 100 ? -6.386 -3.027 -16.832 1.00 98.25 100 LYS A N 1
ATOM 671 C CA . LYS A 1 100 ? -5.745 -2.988 -18.166 1.00 98.25 100 LYS A CA 1
ATOM 672 C C . LYS A 1 100 ? -4.444 -3.797 -18.235 1.00 98.25 100 LYS A C 1
ATOM 674 O O . LYS A 1 100 ? -4.071 -4.277 -19.304 1.00 98.25 100 LYS A O 1
ATOM 679 N N . ILE A 1 101 ? -3.751 -3.979 -17.110 1.00 97.56 101 ILE A N 1
ATOM 680 C CA . ILE A 1 101 ? -2.558 -4.838 -17.008 1.00 97.56 101 ILE A CA 1
ATOM 681 C C . ILE A 1 101 ? -2.938 -6.336 -16.979 1.00 97.56 101 ILE A C 1
ATOM 683 O O . ILE A 1 101 ? -2.072 -7.208 -17.106 1.00 97.56 101 ILE A O 1
ATOM 687 N N . GLY A 1 102 ? -4.231 -6.654 -16.888 1.00 97.44 102 GLY A N 1
ATOM 688 C CA . GLY A 1 102 ? -4.757 -8.016 -16.811 1.00 97.44 102 GLY A CA 1
ATOM 689 C C . GLY A 1 102 ? -4.736 -8.581 -15.392 1.00 97.44 102 GLY A C 1
ATOM 690 O O . GLY A 1 102 ? -4.667 -9.796 -15.221 1.00 97.44 102 GLY A O 1
ATOM 691 N N . LEU A 1 103 ? -4.727 -7.714 -14.377 1.00 97.81 103 LEU A N 1
ATOM 692 C CA . LEU A 1 103 ? -4.856 -8.098 -12.976 1.00 97.81 103 LEU A CA 1
ATOM 693 C C . LEU A 1 103 ? -6.274 -7.782 -12.498 1.00 97.81 103 LEU A C 1
ATOM 695 O O . LEU A 1 103 ? -6.808 -6.723 -12.810 1.00 97.81 103 LEU A O 1
ATOM 699 N N . ALA A 1 104 ? -6.879 -8.686 -11.731 1.00 97.38 104 ALA A N 1
ATOM 700 C CA . ALA A 1 104 ? -8.187 -8.474 -11.118 1.00 97.38 104 ALA A CA 1
ATOM 701 C C . ALA A 1 104 ? -8.005 -7.771 -9.757 1.00 97.38 104 ALA A C 1
ATOM 703 O O . ALA A 1 104 ? -7.473 -8.408 -8.845 1.00 97.38 104 ALA A O 1
ATOM 704 N N . PRO A 1 105 ? -8.399 -6.491 -9.584 1.00 96.38 105 PRO A N 1
ATOM 705 C CA . PRO A 1 105 ? -8.134 -5.753 -8.345 1.00 96.38 105 PRO A CA 1
ATOM 706 C C . PRO A 1 105 ? -8.782 -6.380 -7.103 1.00 96.38 105 PRO A C 1
ATOM 708 O O . PRO A 1 105 ? -8.233 -6.318 -6.010 1.00 96.38 105 PRO A O 1
ATOM 711 N N . ASP A 1 106 ? -9.930 -7.032 -7.271 1.00 95.75 106 ASP A N 1
ATOM 712 C CA . ASP A 1 106 ? -10.672 -7.715 -6.210 1.00 95.75 106 ASP A CA 1
ATOM 713 C C . ASP A 1 106 ? -10.057 -9.066 -5.805 1.00 95.75 106 ASP A C 1
ATOM 715 O O . ASP A 1 106 ? -10.390 -9.597 -4.742 1.00 95.75 106 ASP A O 1
ATOM 719 N N . LYS A 1 107 ? -9.161 -9.623 -6.631 1.00 95.62 107 LYS A N 1
ATOM 720 C CA . LYS A 1 107 ? -8.556 -10.959 -6.474 1.00 95.62 107 LYS A CA 1
ATOM 721 C C . LYS A 1 107 ? -7.063 -10.945 -6.806 1.00 95.62 107 LYS A C 1
ATOM 723 O O . LYS A 1 107 ? -6.555 -11.825 -7.504 1.00 95.62 107 LYS A O 1
ATOM 728 N N . LEU A 1 108 ? -6.356 -9.924 -6.328 1.00 96.00 108 LEU A N 1
ATOM 729 C CA . LEU A 1 108 ? -4.918 -9.807 -6.541 1.00 96.00 108 LEU A CA 1
ATOM 730 C C . LEU A 1 108 ? -4.177 -10.973 -5.877 1.00 96.00 108 LEU A C 1
ATOM 732 O O . LEU A 1 108 ? -4.386 -11.283 -4.707 1.00 96.00 108 LEU A O 1
ATOM 736 N N . ALA A 1 109 ? -3.283 -11.607 -6.633 1.00 96.19 109 ALA A N 1
ATOM 737 C CA . ALA A 1 109 ? -2.342 -12.576 -6.089 1.00 96.19 109 ALA A CA 1
ATOM 738 C C . ALA A 1 109 ? -1.209 -11.865 -5.332 1.00 96.19 109 ALA A C 1
ATOM 740 O O . ALA A 1 109 ? -0.945 -10.678 -5.544 1.00 96.19 109 ALA A O 1
ATOM 741 N N . ASP A 1 110 ? -0.476 -12.607 -4.500 1.00 95.19 110 ASP A N 1
ATOM 742 C CA . ASP A 1 110 ? 0.760 -12.099 -3.899 1.00 95.19 110 ASP A CA 1
ATOM 743 C C . ASP A 1 110 ? 1.732 -11.619 -4.982 1.00 95.19 110 ASP A C 1
ATOM 745 O O . ASP A 1 110 ? 1.898 -12.274 -6.015 1.00 95.19 110 ASP A O 1
ATOM 749 N N . LEU A 1 111 ? 2.448 -10.522 -4.714 1.00 93.88 111 LEU A N 1
ATOM 750 C CA . LEU A 1 111 ? 3.356 -9.908 -5.681 1.00 93.88 111 LEU A CA 1
ATOM 751 C C . LEU A 1 111 ? 4.333 -10.917 -6.321 1.00 93.88 111 LEU A C 1
ATOM 753 O O . LEU A 1 111 ? 4.475 -10.873 -7.539 1.00 93.88 111 LEU A O 1
ATOM 757 N N . PRO A 1 112 ? 4.962 -11.877 -5.604 1.00 92.88 112 PRO A N 1
ATOM 758 C CA . PRO A 1 112 ? 5.834 -12.879 -6.224 1.00 92.88 112 PRO A CA 1
ATOM 759 C C . PRO A 1 112 ? 5.141 -13.772 -7.260 1.00 92.88 112 PRO A C 1
ATOM 761 O O . PRO A 1 112 ? 5.784 -14.120 -8.249 1.00 92.88 112 PRO A O 1
ATOM 764 N N . LYS A 1 113 ? 3.848 -14.070 -7.087 1.00 96.00 113 LYS A N 1
ATOM 765 C CA . LYS A 1 113 ? 3.052 -14.941 -7.970 1.00 96.00 113 LYS A CA 1
ATOM 766 C C . LYS A 1 113 ? 2.603 -14.244 -9.259 1.00 96.00 113 LYS A C 1
ATOM 768 O O . LYS A 1 113 ? 2.177 -14.913 -10.192 1.00 96.00 113 LYS A O 1
ATOM 773 N N . ILE A 1 114 ? 2.719 -12.917 -9.336 1.00 96.69 114 ILE A N 1
ATOM 774 C CA . ILE A 1 114 ? 2.378 -12.162 -10.545 1.00 96.69 114 ILE A CA 1
ATOM 775 C C . ILE A 1 114 ? 3.439 -12.414 -11.640 1.00 96.69 114 ILE A C 1
ATOM 777 O O . ILE A 1 114 ? 4.640 -12.267 -11.373 1.00 96.69 114 ILE A O 1
ATOM 781 N N . PRO A 1 115 ? 3.044 -12.751 -12.881 1.00 96.44 115 PRO A N 1
ATOM 782 C CA . PRO A 1 115 ? 3.951 -12.868 -14.020 1.00 96.44 115 PRO A CA 1
ATOM 783 C C . PRO A 1 115 ? 4.841 -11.634 -14.224 1.00 96.44 115 PRO A C 1
ATOM 785 O O . PRO A 1 115 ? 4.407 -10.490 -14.062 1.00 96.44 115 PRO A O 1
ATOM 788 N N . LEU A 1 116 ? 6.092 -11.844 -14.647 1.00 94.75 116 LEU A N 1
ATOM 789 C CA . LEU A 1 116 ? 7.069 -10.760 -14.822 1.00 94.75 116 LEU A CA 1
ATOM 790 C C . LEU A 1 116 ? 6.586 -9.665 -15.788 1.00 94.75 116 LEU A C 1
ATOM 792 O O . LEU A 1 116 ? 6.805 -8.482 -15.534 1.00 94.75 116 LEU A O 1
ATOM 796 N N . ALA A 1 117 ? 5.899 -10.043 -16.870 1.00 96.25 117 ALA A N 1
ATOM 797 C CA . ALA A 1 117 ? 5.351 -9.091 -17.835 1.00 96.25 117 ALA A CA 1
ATOM 798 C C . ALA A 1 117 ? 4.344 -8.119 -17.192 1.00 96.25 117 ALA A C 1
ATOM 800 O O . ALA A 1 117 ? 4.370 -6.924 -17.480 1.00 96.25 117 ALA A O 1
ATOM 801 N N . GLN A 1 118 ? 3.501 -8.609 -16.278 1.00 97.56 118 GLN A N 1
ATOM 802 C CA . GLN A 1 118 ? 2.544 -7.780 -15.542 1.00 97.56 118 GLN A CA 1
ATOM 803 C C . GLN A 1 118 ? 3.242 -6.946 -14.465 1.00 97.56 118 GLN A C 1
ATOM 805 O O . GLN A 1 118 ? 2.968 -5.754 -14.357 1.00 97.56 118 GLN A O 1
ATOM 810 N N . LYS A 1 119 ? 4.219 -7.517 -13.742 1.00 95.75 119 LYS A N 1
ATOM 811 C CA . LYS A 1 119 ? 5.046 -6.769 -12.775 1.00 95.75 119 LYS A CA 1
ATOM 812 C C . LYS A 1 119 ? 5.715 -5.555 -13.412 1.00 95.75 119 LYS A C 1
ATOM 814 O O . LYS A 1 119 ? 5.659 -4.475 -12.840 1.00 95.75 119 LYS A O 1
ATOM 819 N N . LYS A 1 120 ? 6.302 -5.705 -14.606 1.00 95.69 120 LYS A N 1
ATOM 820 C CA . LYS A 1 120 ? 6.929 -4.589 -15.338 1.00 95.69 120 LYS A CA 1
ATOM 821 C C . LYS A 1 120 ? 5.942 -3.449 -15.609 1.00 95.69 120 LYS A C 1
ATOM 823 O O . LYS A 1 120 ? 6.312 -2.293 -15.455 1.00 95.69 120 LYS A O 1
ATOM 828 N N . LYS A 1 121 ? 4.689 -3.768 -15.953 1.00 97.62 121 LYS A N 1
ATOM 829 C CA . LYS A 1 121 ? 3.625 -2.771 -16.160 1.00 97.62 121 LYS A CA 1
ATOM 830 C C . LYS A 1 121 ? 3.081 -2.179 -14.854 1.00 97.62 121 LYS A C 1
ATOM 832 O O . LYS A 1 121 ? 2.540 -1.083 -14.873 1.00 97.62 121 LYS A O 1
ATOM 837 N N . LEU A 1 122 ? 3.232 -2.887 -13.736 1.00 97.19 122 LEU A N 1
ATOM 838 C CA . LEU A 1 122 ? 2.836 -2.425 -12.406 1.00 97.19 122 LEU A CA 1
ATOM 839 C C . LEU A 1 122 ? 3.841 -1.421 -11.813 1.00 97.19 122 LEU A C 1
ATOM 841 O O . LEU A 1 122 ? 3.449 -0.560 -11.032 1.00 97.19 122 LEU A O 1
ATOM 845 N N . MET A 1 123 ? 5.123 -1.489 -12.200 1.00 96.69 123 MET A N 1
ATOM 846 C CA . MET A 1 123 ? 6.174 -0.612 -11.657 1.00 96.69 123 MET A CA 1
ATOM 847 C C . MET A 1 123 ? 5.873 0.894 -11.798 1.00 96.69 123 MET A C 1
ATOM 849 O O . MET A 1 123 ? 6.018 1.598 -10.799 1.00 96.69 123 MET A O 1
ATOM 853 N N . PRO A 1 124 ? 5.405 1.415 -12.953 1.00 97.56 124 PRO A N 1
ATOM 854 C CA . PRO A 1 124 ? 5.028 2.826 -13.064 1.00 97.56 124 PRO A CA 1
ATOM 855 C C . PRO A 1 124 ? 3.878 3.228 -12.131 1.00 97.56 124 PRO A C 1
ATOM 857 O O . PRO A 1 124 ? 3.853 4.355 -11.644 1.00 97.56 124 PRO A O 1
ATOM 860 N N . LEU A 1 125 ? 2.945 2.310 -11.841 1.00 98.12 125 LEU A N 1
ATOM 861 C CA . LEU A 1 125 ? 1.854 2.571 -10.897 1.00 98.12 125 LEU A CA 1
ATOM 862 C C . LEU A 1 125 ? 2.384 2.691 -9.466 1.00 98.12 125 LEU A C 1
ATOM 864 O O . LEU A 1 125 ? 1.977 3.598 -8.748 1.00 98.12 125 LEU A O 1
ATOM 868 N N . PHE A 1 126 ? 3.345 1.849 -9.070 1.00 97.69 126 PHE A N 1
ATOM 869 C CA . PHE A 1 126 ? 4.014 1.997 -7.774 1.00 97.69 126 PHE A CA 1
ATOM 870 C C . PHE A 1 126 ? 4.776 3.313 -7.656 1.00 97.69 126 PHE A C 1
ATOM 872 O O . PHE A 1 126 ? 4.649 3.989 -6.641 1.00 97.69 126 PHE A O 1
ATOM 879 N N . GLN A 1 127 ? 5.536 3.695 -8.686 1.00 97.38 127 GLN A N 1
ATOM 880 C CA . GLN A 1 127 ? 6.264 4.968 -8.687 1.00 97.38 127 GLN A CA 1
ATOM 881 C C . GLN A 1 127 ? 5.306 6.144 -8.507 1.00 97.38 127 GLN A C 1
ATOM 883 O O . GLN A 1 127 ? 5.488 6.948 -7.598 1.00 97.38 127 GLN A O 1
ATOM 888 N N . LYS A 1 128 ? 4.231 6.183 -9.305 1.00 97.81 128 LYS A N 1
ATOM 889 C CA . LYS A 1 128 ? 3.212 7.231 -9.222 1.00 97.81 128 LYS A CA 1
ATOM 890 C C . LYS A 1 128 ? 2.524 7.262 -7.856 1.00 97.81 128 LYS A C 1
ATOM 892 O O . LYS A 1 128 ? 2.343 8.337 -7.300 1.00 97.81 128 LYS A O 1
ATOM 897 N N . ALA A 1 129 ? 2.152 6.105 -7.315 1.00 97.81 129 ALA A N 1
ATOM 898 C CA . ALA A 1 129 ? 1.437 6.017 -6.045 1.00 97.81 129 ALA A CA 1
ATOM 899 C C . ALA A 1 129 ? 2.291 6.440 -4.844 1.00 97.81 129 ALA A C 1
ATOM 901 O O . ALA A 1 129 ? 1.751 6.961 -3.875 1.00 97.81 129 ALA A O 1
ATOM 902 N N . LEU A 1 130 ? 3.604 6.211 -4.915 1.00 96.81 130 LEU A N 1
ATOM 903 C CA . LEU A 1 130 ? 4.556 6.519 -3.848 1.00 96.81 130 LEU A CA 1
ATOM 904 C C . LEU A 1 130 ? 5.292 7.847 -4.057 1.00 96.81 130 LEU A C 1
ATOM 906 O O . LEU A 1 130 ? 6.087 8.217 -3.208 1.00 96.81 130 LEU A O 1
ATOM 910 N N . GLY A 1 131 ? 5.073 8.549 -5.172 1.00 96.00 131 GLY A N 1
ATOM 911 C CA . GLY A 1 131 ? 5.749 9.821 -5.451 1.00 96.00 131 GLY A CA 1
ATOM 912 C C . GLY A 1 131 ? 7.195 9.695 -5.924 1.00 96.00 131 GLY A C 1
ATOM 913 O O . GLY A 1 131 ? 7.914 10.693 -5.990 1.00 96.00 131 GLY A O 1
ATOM 914 N N . TYR A 1 132 ? 7.646 8.491 -6.280 1.00 95.81 132 TYR A N 1
ATOM 915 C CA . TYR A 1 132 ? 9.001 8.308 -6.786 1.00 95.81 132 TYR A CA 1
ATOM 916 C C . TYR A 1 132 ? 9.136 8.843 -8.210 1.00 95.81 132 TYR A C 1
ATOM 918 O O . TYR A 1 132 ? 8.296 8.601 -9.075 1.00 95.81 132 TYR A O 1
ATOM 926 N N . LYS A 1 133 ? 10.241 9.554 -8.454 1.00 94.00 133 LYS A N 1
ATOM 927 C CA . LYS A 1 133 ? 10.591 10.097 -9.775 1.00 94.00 133 LYS A CA 1
ATOM 928 C C . LYS A 1 133 ? 11.195 9.044 -10.703 1.00 94.00 133 LYS A C 1
ATOM 930 O O . LYS A 1 133 ? 11.186 9.223 -11.916 1.00 94.00 133 LYS A O 1
ATOM 935 N N . ASP A 1 134 ? 11.736 7.976 -10.126 1.00 94.56 134 ASP A N 1
ATOM 936 C CA . ASP A 1 134 ? 12.458 6.922 -10.823 1.00 94.56 134 ASP A CA 1
ATOM 937 C C . ASP A 1 134 ? 12.341 5.570 -10.088 1.00 94.56 134 ASP A C 1
ATOM 939 O O . ASP A 1 134 ? 11.678 5.426 -9.057 1.00 94.56 134 ASP A O 1
ATOM 943 N N . CYS A 1 135 ? 12.994 4.544 -10.637 1.00 93.88 135 CYS A N 1
ATOM 944 C CA . CYS A 1 135 ? 13.034 3.201 -10.059 1.00 93.88 135 CYS A CA 1
ATOM 945 C C . CYS A 1 135 ? 13.960 3.083 -8.832 1.00 93.88 135 CYS A C 1
ATOM 947 O O . CYS A 1 135 ? 13.836 2.116 -8.070 1.00 93.88 135 CYS A O 1
ATOM 949 N N . ASN A 1 136 ? 14.881 4.031 -8.635 1.00 93.69 136 ASN A N 1
ATOM 950 C CA . ASN A 1 136 ? 15.927 3.982 -7.608 1.00 93.69 136 ASN A CA 1
ATOM 951 C C . ASN A 1 136 ? 15.364 4.264 -6.208 1.00 93.69 136 ASN A C 1
ATOM 953 O O . ASN A 1 136 ? 16.007 3.983 -5.196 1.00 93.69 136 ASN A O 1
ATOM 957 N N . GLY A 1 137 ? 14.110 4.727 -6.137 1.00 90.19 137 GLY A N 1
ATOM 958 C CA . GLY A 1 137 ? 13.338 4.786 -4.901 1.00 90.19 137 GLY A CA 1
ATOM 959 C C . GLY A 1 137 ? 13.329 3.454 -4.147 1.00 90.19 137 GLY A C 1
ATOM 960 O O . GLY A 1 137 ? 13.482 3.469 -2.927 1.00 90.19 137 GLY A O 1
ATOM 961 N N . CYS A 1 138 ? 13.238 2.316 -4.850 1.00 94.62 138 CYS A N 1
ATOM 962 C CA . CYS A 1 138 ? 13.220 0.972 -4.253 1.00 94.62 138 CYS A CA 1
ATOM 963 C C . CYS A 1 138 ? 14.299 0.020 -4.788 1.00 94.62 138 CYS A C 1
ATOM 965 O O . CYS A 1 138 ? 14.691 -0.898 -4.063 1.00 94.62 138 CYS A O 1
ATOM 967 N N . HIS A 1 139 ? 14.758 0.197 -6.025 1.00 96.06 139 HIS A N 1
ATOM 968 C CA . HIS A 1 139 ? 15.739 -0.681 -6.662 1.00 96.06 139 HIS A CA 1
ATOM 969 C C . HIS A 1 139 ? 17.157 -0.111 -6.591 1.00 96.06 139 HIS A C 1
ATOM 971 O O . HIS A 1 139 ? 17.346 1.075 -6.332 1.00 96.06 139 HIS A O 1
ATOM 977 N N . VAL A 1 140 ? 18.150 -0.971 -6.822 1.00 95.75 140 VAL A N 1
ATOM 978 C CA . VAL A 1 140 ? 19.541 -0.554 -7.019 1.00 95.75 140 VAL A CA 1
ATOM 979 C C . VAL A 1 140 ? 19.748 -0.288 -8.507 1.00 95.75 140 VAL A C 1
ATOM 981 O O . VAL A 1 140 ? 19.360 -1.102 -9.346 1.00 95.75 140 VAL A O 1
ATOM 984 N N . GLU A 1 141 ? 20.340 0.853 -8.841 1.00 93.94 141 GLU A N 1
ATOM 985 C CA . GLU A 1 141 ? 20.679 1.182 -10.224 1.00 93.94 141 GLU A CA 1
ATOM 986 C C . GLU A 1 141 ? 21.643 0.134 -10.801 1.00 93.94 141 GLU A C 1
ATOM 988 O O . GLU A 1 141 ? 22.605 -0.270 -10.151 1.00 93.94 141 GLU A O 1
ATOM 993 N N . GLY A 1 142 ? 21.350 -0.366 -12.002 1.00 94.06 142 GLY A N 1
ATOM 994 C CA . GLY A 1 142 ? 22.120 -1.446 -12.632 1.00 94.06 142 GLY A CA 1
ATOM 995 C C . GLY A 1 142 ? 21.814 -2.859 -12.112 1.00 94.06 142 GLY A C 1
ATOM 996 O O . GLY A 1 142 ? 22.069 -3.821 -12.833 1.00 94.06 142 GLY A O 1
ATOM 997 N N . ASP A 1 143 ? 21.185 -3.006 -10.940 1.00 94.88 143 ASP A N 1
ATOM 998 C CA . ASP A 1 143 ? 20.724 -4.295 -10.408 1.00 94.88 143 ASP A CA 1
ATOM 999 C C . ASP A 1 143 ? 19.286 -4.221 -9.869 1.00 94.88 143 ASP A C 1
ATOM 1001 O O . ASP A 1 143 ? 19.003 -4.207 -8.669 1.00 94.88 143 ASP A O 1
ATOM 1005 N N . TYR A 1 144 ? 18.329 -4.240 -10.796 1.00 91.31 144 TYR A N 1
ATOM 1006 C CA . TYR A 1 144 ? 16.902 -4.250 -10.467 1.00 91.31 144 TYR A CA 1
ATOM 1007 C C . TYR A 1 144 ? 16.420 -5.559 -9.822 1.00 91.31 144 TYR A C 1
ATOM 1009 O O . TYR A 1 144 ? 15.269 -5.620 -9.375 1.00 91.31 144 TYR A O 1
ATOM 1017 N N . LYS A 1 145 ? 17.261 -6.602 -9.780 1.00 91.69 145 LYS A N 1
ATOM 1018 C CA . LYS A 1 145 ? 16.948 -7.886 -9.139 1.00 91.69 145 LYS A CA 1
ATOM 1019 C C . LYS A 1 145 ? 17.414 -7.929 -7.683 1.00 91.69 145 LYS A C 1
ATOM 1021 O O . LYS A 1 145 ? 16.843 -8.716 -6.925 1.00 91.69 145 LYS A O 1
ATOM 1026 N N . ALA A 1 146 ? 18.380 -7.091 -7.295 1.00 95.69 146 ALA A N 1
ATOM 1027 C CA . ALA A 1 146 ? 18.838 -6.965 -5.917 1.00 95.69 146 ALA A CA 1
ATOM 1028 C C . ALA A 1 146 ? 17.663 -6.755 -4.960 1.00 95.69 146 ALA A C 1
ATOM 1030 O O . ALA A 1 146 ? 16.846 -5.843 -5.112 1.00 95.69 146 ALA A O 1
ATOM 1031 N N . GLU A 1 147 ? 17.589 -7.594 -3.932 1.00 95.12 147 GLU A N 1
ATOM 1032 C CA . GLU A 1 147 ? 16.566 -7.469 -2.910 1.00 95.12 147 GLU A CA 1
ATOM 1033 C C . GLU A 1 147 ? 16.962 -6.401 -1.886 1.00 95.12 147 GLU A C 1
ATOM 1035 O O . GLU A 1 147 ? 17.762 -6.625 -0.979 1.00 95.12 147 GLU A O 1
ATOM 1040 N N . THR A 1 148 ? 16.361 -5.221 -2.002 1.00 96.06 148 THR A N 1
ATOM 1041 C CA . THR A 1 148 ? 16.541 -4.144 -1.029 1.00 96.06 148 THR A CA 1
ATOM 1042 C C . THR A 1 148 ? 15.544 -4.262 0.125 1.00 96.06 148 THR A C 1
ATOM 1044 O O . THR A 1 148 ? 14.470 -4.861 0.009 1.00 96.06 148 THR A O 1
ATOM 1047 N N . ARG A 1 149 ? 15.841 -3.599 1.251 1.00 95.75 149 ARG A N 1
ATOM 1048 C CA . ARG A 1 149 ? 14.879 -3.452 2.359 1.00 95.75 149 ARG A CA 1
ATOM 1049 C C . ARG A 1 149 ? 13.543 -2.859 1.896 1.00 95.75 149 ARG A C 1
ATOM 1051 O O . ARG A 1 149 ? 12.495 -3.311 2.341 1.00 95.75 149 ARG A O 1
ATOM 1058 N N . LYS A 1 150 ? 13.571 -1.868 1.000 1.00 95.56 150 LYS A N 1
ATOM 1059 C CA . LYS A 1 150 ? 12.352 -1.228 0.490 1.00 95.56 150 LYS A CA 1
ATOM 1060 C C . LYS A 1 150 ? 11.523 -2.191 -0.358 1.00 95.56 150 LYS A C 1
ATOM 1062 O O . LYS A 1 150 ? 10.318 -2.246 -0.169 1.00 95.56 150 LYS A O 1
ATOM 1067 N N . ILE A 1 151 ? 12.155 -3.041 -1.174 1.00 95.75 151 ILE A N 1
ATOM 1068 C CA . ILE A 1 151 ? 11.456 -4.114 -1.905 1.00 95.75 151 ILE A CA 1
ATOM 1069 C C . ILE A 1 151 ? 10.764 -5.085 -0.938 1.00 95.75 151 ILE A C 1
ATOM 1071 O O . ILE A 1 151 ? 9.614 -5.462 -1.173 1.00 95.75 151 ILE A O 1
ATOM 1075 N N . LYS A 1 152 ? 11.423 -5.467 0.166 1.00 96.75 152 LYS A N 1
ATOM 1076 C CA . LYS A 1 152 ? 10.801 -6.305 1.209 1.00 96.75 152 LYS A CA 1
ATOM 1077 C C . LYS A 1 152 ? 9.576 -5.621 1.819 1.00 96.75 152 LYS A C 1
ATOM 1079 O O . LYS A 1 152 ? 8.527 -6.251 1.928 1.00 96.75 152 LYS A O 1
ATOM 1084 N N . ILE A 1 153 ? 9.682 -4.329 2.137 1.00 96.25 153 ILE A N 1
ATOM 1085 C CA . ILE A 1 153 ? 8.563 -3.531 2.662 1.00 96.25 153 ILE A CA 1
ATOM 1086 C C . ILE A 1 153 ? 7.425 -3.464 1.646 1.00 96.25 153 ILE A C 1
ATOM 1088 O O . ILE A 1 153 ? 6.295 -3.755 2.009 1.00 96.25 153 ILE A O 1
ATOM 1092 N N . THR A 1 154 ? 7.699 -3.175 0.371 1.00 96.50 154 THR A N 1
ATOM 1093 C CA . THR A 1 154 ? 6.670 -3.143 -0.681 1.00 96.50 154 THR A CA 1
ATOM 1094 C C . THR A 1 154 ? 5.946 -4.484 -0.809 1.00 96.50 154 THR A C 1
ATOM 1096 O O . THR A 1 154 ? 4.731 -4.506 -0.977 1.00 96.50 154 THR A O 1
ATOM 1099 N N . ARG A 1 155 ? 6.652 -5.616 -0.683 1.00 96.88 155 ARG A N 1
ATOM 1100 C CA . ARG A 1 155 ? 6.016 -6.947 -0.671 1.00 96.88 155 ARG A CA 1
ATOM 1101 C C . ARG A 1 155 ? 5.137 -7.159 0.563 1.00 96.88 155 ARG A C 1
ATOM 1103 O O . ARG A 1 155 ? 4.051 -7.714 0.420 1.00 96.88 155 ARG A O 1
ATOM 1110 N N . GLY A 1 156 ? 5.586 -6.711 1.736 1.00 96.44 156 GLY A N 1
ATOM 1111 C CA . GLY A 1 156 ? 4.784 -6.709 2.962 1.00 96.44 156 GLY A CA 1
ATOM 1112 C C . GLY A 1 156 ? 3.521 -5.861 2.810 1.00 96.44 156 GLY A C 1
ATOM 1113 O O . GLY A 1 156 ? 2.424 -6.355 3.046 1.00 96.44 156 GLY A O 1
ATOM 1114 N N . MET A 1 157 ? 3.664 -4.634 2.302 1.00 97.31 157 MET A N 1
ATOM 1115 C CA . MET A 1 157 ? 2.551 -3.719 2.039 1.00 97.31 157 MET A CA 1
ATOM 1116 C C . MET A 1 157 ? 1.546 -4.310 1.044 1.00 97.31 157 MET A C 1
ATOM 1118 O O . MET A 1 157 ? 0.337 -4.280 1.262 1.00 97.31 157 MET A O 1
ATOM 1122 N N . TRP A 1 158 ? 2.046 -4.916 -0.035 1.00 98.00 158 TRP A N 1
ATOM 1123 C CA . TRP A 1 158 ? 1.206 -5.595 -1.016 1.00 98.00 158 TRP A CA 1
ATOM 1124 C C . TRP A 1 158 ? 0.386 -6.719 -0.383 1.00 98.00 158 TRP A C 1
ATOM 1126 O O . TRP A 1 158 ? -0.830 -6.771 -0.533 1.00 98.00 158 TRP A O 1
ATOM 1136 N N . LYS A 1 159 ? 1.060 -7.626 0.329 1.00 97.06 159 LYS A N 1
ATOM 1137 C CA . LYS A 1 159 ? 0.435 -8.811 0.919 1.00 97.06 159 LYS A CA 1
ATOM 1138 C C . LYS A 1 159 ? -0.574 -8.440 2.005 1.00 97.06 159 LYS A C 1
ATOM 1140 O O . LYS A 1 159 ? -1.685 -8.956 2.004 1.00 97.06 159 LYS A O 1
ATOM 1145 N N . ASN A 1 160 ? -0.173 -7.573 2.929 1.00 95.88 160 ASN A N 1
ATOM 1146 C CA . ASN A 1 160 ? -0.923 -7.328 4.157 1.00 95.88 160 ASN A CA 1
ATOM 1147 C C . ASN A 1 160 ? -1.975 -6.221 4.013 1.00 95.88 160 ASN A C 1
ATOM 1149 O O . ASN A 1 160 ? -2.881 -6.174 4.832 1.00 95.88 160 ASN A O 1
ATOM 1153 N N . PHE A 1 161 ? -1.895 -5.372 2.979 1.00 96.44 161 PHE A N 1
ATOM 1154 C CA . PHE A 1 161 ? -2.875 -4.299 2.763 1.00 96.44 161 PHE A CA 1
ATOM 1155 C C . PHE A 1 161 ? -3.536 -4.395 1.391 1.00 96.44 161 PHE A C 1
ATOM 1157 O O . PHE A 1 161 ? -4.739 -4.603 1.317 1.00 96.44 161 PHE A O 1
ATOM 1164 N N . VAL A 1 162 ? -2.776 -4.325 0.293 1.00 97.75 162 VAL A N 1
ATOM 1165 C CA . VAL A 1 162 ? -3.364 -4.291 -1.067 1.00 97.75 162 VAL A CA 1
ATOM 1166 C C . VAL A 1 162 ? -4.197 -5.541 -1.365 1.00 97.75 162 VAL A C 1
ATOM 1168 O O . VAL A 1 162 ? -5.318 -5.456 -1.858 1.00 97.75 162 VAL A O 1
ATOM 1171 N N . VAL A 1 163 ? -3.667 -6.720 -1.044 1.00 97.56 163 VAL A N 1
ATOM 1172 C CA . VAL A 1 163 ? -4.385 -7.984 -1.243 1.00 97.56 163 VAL A CA 1
ATOM 1173 C C . VAL A 1 163 ? -5.483 -8.159 -0.194 1.00 97.56 163 VAL A C 1
ATOM 1175 O O . VAL A 1 163 ? -6.598 -8.565 -0.536 1.00 97.56 163 VAL A O 1
ATOM 1178 N N . ALA A 1 164 ? -5.177 -7.849 1.067 1.00 96.88 164 ALA A N 1
ATOM 1179 C CA . ALA A 1 164 ? -5.985 -8.243 2.215 1.00 96.88 164 ALA A CA 1
ATOM 1180 C C . ALA A 1 164 ? -7.093 -7.256 2.603 1.00 96.88 164 ALA A C 1
ATOM 1182 O O . ALA A 1 164 ? -8.019 -7.676 3.291 1.00 96.88 164 ALA A O 1
ATOM 1183 N N . LEU A 1 165 ? -7.038 -5.992 2.174 1.00 97.25 165 LEU A N 1
ATOM 1184 C CA . LEU A 1 165 ? -7.973 -4.951 2.607 1.00 97.25 165 LEU A CA 1
ATOM 1185 C C . LEU A 1 165 ? -8.850 -4.428 1.474 1.00 97.25 165 LEU A C 1
ATOM 1187 O O . LEU A 1 165 ? -8.514 -4.495 0.290 1.00 97.25 165 LEU A O 1
ATOM 1191 N N . ARG A 1 166 ? -10.007 -3.910 1.858 1.00 97.44 166 ARG A N 1
ATOM 1192 C CA . ARG A 1 166 ? -11.012 -3.286 1.010 1.00 97.44 166 ARG A CA 1
ATOM 1193 C C . ARG A 1 166 ? -11.424 -1.956 1.627 1.00 97.44 166 ARG A C 1
ATOM 1195 O O . ARG A 1 166 ? -11.320 -1.792 2.839 1.00 97.44 166 ARG A O 1
ATOM 1202 N N . ASP A 1 167 ? -11.859 -1.020 0.796 1.00 96.38 167 ASP A N 1
ATOM 1203 C CA . ASP A 1 167 ? -12.411 0.250 1.271 1.00 96.38 167 ASP A CA 1
ATOM 1204 C C . ASP A 1 167 ? -13.805 0.065 1.904 1.00 96.38 167 ASP A C 1
ATOM 1206 O O . ASP A 1 167 ? -14.374 -1.031 1.899 1.00 96.38 167 ASP A O 1
ATOM 1210 N N . GLU A 1 168 ? -14.370 1.153 2.427 1.00 93.81 168 GLU A N 1
ATOM 1211 C CA . GLU A 1 168 ? -15.704 1.213 3.046 1.00 93.81 168 GLU A CA 1
ATOM 1212 C C . GLU A 1 168 ? -16.839 0.680 2.141 1.00 93.81 168 GLU A C 1
ATOM 1214 O O . GLU A 1 168 ? -17.899 0.280 2.622 1.00 93.81 168 GLU A O 1
ATOM 1219 N N . LYS A 1 169 ? -16.629 0.649 0.817 1.00 94.75 169 LYS A N 1
ATOM 1220 C CA . LYS A 1 169 ? -17.591 0.166 -0.188 1.00 94.75 169 LYS A CA 1
ATOM 1221 C C . LYS A 1 169 ? -17.294 -1.271 -0.624 1.00 94.75 169 LYS A C 1
ATOM 1223 O O . LYS A 1 169 ? -17.931 -1.774 -1.551 1.00 94.75 169 LYS A O 1
ATOM 1228 N N . GLY A 1 170 ? -16.322 -1.933 0.006 1.00 95.31 170 GLY A N 1
ATOM 1229 C CA . GLY A 1 170 ? -15.823 -3.250 -0.385 1.00 95.31 170 GLY A CA 1
ATOM 1230 C C . GLY A 1 170 ? -14.937 -3.229 -1.638 1.00 95.31 170 GLY A C 1
ATOM 1231 O O . GLY A 1 170 ? -14.630 -4.289 -2.190 1.00 95.31 170 GLY A O 1
ATOM 1232 N N . GLY A 1 171 ? -14.537 -2.046 -2.107 1.00 96.69 171 GLY A N 1
ATOM 1233 C CA . GLY A 1 171 ? -13.662 -1.844 -3.256 1.00 96.69 171 GLY A CA 1
ATOM 1234 C C . GLY A 1 171 ? -12.218 -2.245 -2.967 1.00 96.69 171 GLY A C 1
ATOM 1235 O O . GLY A 1 171 ? -11.764 -2.242 -1.826 1.00 96.69 171 GLY A O 1
ATOM 1236 N N . ALA A 1 172 ? -11.478 -2.623 -4.009 1.00 97.81 172 ALA A N 1
ATOM 1237 C CA . ALA A 1 172 ? -10.054 -2.917 -3.881 1.00 97.81 172 ALA A CA 1
ATOM 1238 C C . ALA A 1 172 ? -9.265 -1.649 -3.525 1.00 97.81 172 ALA A C 1
ATOM 1240 O O . ALA A 1 172 ? -9.499 -0.589 -4.105 1.00 97.81 172 ALA A O 1
ATOM 1241 N N . VAL A 1 173 ? -8.295 -1.779 -2.622 1.00 98.00 173 VAL A N 1
ATOM 1242 C CA . VAL A 1 173 ? -7.345 -0.704 -2.314 1.00 98.00 173 VAL A CA 1
ATOM 1243 C C . VAL A 1 173 ? -6.063 -0.885 -3.118 1.00 98.00 173 VAL A C 1
ATOM 1245 O O . VAL A 1 173 ? -5.710 -1.993 -3.527 1.00 98.00 173 VAL A O 1
ATOM 1248 N N . PHE A 1 174 ? -5.342 0.206 -3.342 1.00 98.31 174 PHE A N 1
ATOM 1249 C CA . PHE A 1 174 ? -4.008 0.171 -3.938 1.00 98.31 174 PHE A CA 1
ATOM 1250 C C . PHE A 1 174 ? -3.082 1.148 -3.212 1.00 98.31 174 PHE A C 1
ATOM 1252 O O . PHE A 1 174 ? -3.503 1.841 -2.293 1.00 98.31 174 PHE A O 1
ATOM 1259 N N . CYS A 1 175 ? -1.806 1.211 -3.589 1.00 98.06 175 CYS A N 1
ATOM 1260 C CA . CYS A 1 175 ? -0.819 2.047 -2.905 1.00 98.06 175 CYS A CA 1
ATOM 1261 C C . CYS A 1 175 ? -1.245 3.527 -2.819 1.00 98.06 175 CYS A C 1
ATOM 1263 O O . CYS A 1 175 ? -1.020 4.163 -1.794 1.00 98.06 175 CYS A O 1
ATOM 1265 N N . ASP A 1 176 ? -1.911 4.061 -3.848 1.00 98.12 176 ASP A N 1
ATOM 1266 C CA . ASP A 1 176 ? -2.367 5.457 -3.887 1.00 98.12 176 ASP A CA 1
ATOM 1267 C C . ASP A 1 176 ? -3.577 5.737 -2.988 1.00 98.12 176 ASP A C 1
ATOM 1269 O O . ASP A 1 176 ? -3.860 6.902 -2.721 1.00 98.12 176 ASP A O 1
ATOM 1273 N N . THR A 1 177 ? -4.249 4.696 -2.480 1.00 98.06 177 THR A N 1
ATOM 1274 C CA . THR A 1 177 ? -5.317 4.842 -1.484 1.00 98.06 177 THR A CA 1
ATOM 1275 C C . THR A 1 177 ? -4.809 5.496 -0.209 1.00 98.06 177 THR A C 1
ATOM 1277 O O . THR A 1 177 ? -5.517 6.325 0.349 1.00 98.06 177 THR A O 1
ATOM 1280 N N . CYS A 1 178 ? -3.594 5.152 0.230 1.00 97.44 178 CYS A N 1
ATOM 1281 C CA . CYS A 1 178 ? -3.013 5.680 1.468 1.00 97.44 178 CYS A CA 1
ATOM 1282 C C . CYS A 1 178 ? -1.861 6.656 1.216 1.00 97.44 178 CYS A C 1
ATOM 1284 O O . CYS A 1 178 ? -1.672 7.581 2.000 1.00 97.44 178 CYS A O 1
ATOM 1286 N N . HIS A 1 179 ? -1.069 6.437 0.161 1.00 96.94 179 HIS A N 1
ATOM 1287 C CA . HIS A 1 179 ? 0.147 7.216 -0.064 1.00 96.94 179 HIS A CA 1
ATOM 1288 C C . HIS A 1 179 ? -0.082 8.525 -0.814 1.00 96.94 179 HIS A C 1
ATOM 1290 O O . HIS A 1 179 ? 0.659 9.470 -0.588 1.00 96.94 179 HIS A O 1
ATOM 1296 N N . ASP A 1 180 ? -1.064 8.586 -1.718 1.00 95.25 180 ASP A N 1
ATOM 1297 C CA . ASP A 1 180 ? -1.337 9.755 -2.567 1.00 95.25 180 ASP A CA 1
ATOM 1298 C C . ASP A 1 180 ? -0.090 10.453 -3.157 1.00 95.25 180 ASP A C 1
ATOM 1300 O O . ASP A 1 180 ? 0.061 11.674 -3.113 1.00 95.25 180 ASP A O 1
ATOM 1304 N N . GLY A 1 181 ? 0.856 9.672 -3.682 1.00 96.00 181 GLY A N 1
ATOM 1305 C CA . GLY A 1 181 ? 2.086 10.221 -4.251 1.00 96.00 181 GLY A CA 1
ATOM 1306 C C . GLY A 1 181 ? 3.108 10.687 -3.211 1.00 96.00 181 GLY A C 1
ATOM 1307 O O . GLY A 1 181 ? 3.974 11.491 -3.545 1.00 96.00 181 GLY A O 1
ATOM 1308 N N . ASN A 1 182 ? 3.021 10.203 -1.972 1.00 94.12 182 ASN A N 1
ATOM 1309 C CA . ASN A 1 182 ? 3.981 10.460 -0.905 1.00 94.12 182 ASN A CA 1
ATOM 1310 C C . ASN A 1 182 ? 4.382 9.144 -0.218 1.00 94.12 182 ASN A C 1
ATOM 1312 O O . ASN A 1 182 ? 3.558 8.450 0.385 1.00 94.12 182 ASN A O 1
ATOM 1316 N N . GLU A 1 183 ? 5.668 8.795 -0.261 1.00 92.94 183 GLU A N 1
ATOM 1317 C CA . GLU A 1 183 ? 6.179 7.579 0.372 1.00 92.94 183 GLU A CA 1
ATOM 1318 C C . GLU A 1 183 ? 6.085 7.600 1.911 1.00 92.94 183 GLU A C 1
ATOM 1320 O O . GLU A 1 183 ? 6.150 6.545 2.546 1.00 92.94 183 GLU A O 1
ATOM 1325 N N . HIS A 1 184 ? 5.903 8.783 2.504 1.00 92.38 184 HIS A N 1
ATOM 1326 C CA . HIS A 1 184 ? 5.761 9.028 3.937 1.00 92.38 184 HIS A CA 1
ATOM 1327 C C . HIS A 1 184 ? 4.414 9.692 4.227 1.00 92.38 184 HIS A C 1
ATOM 1329 O O . HIS A 1 184 ? 4.305 10.910 4.365 1.00 92.38 184 HIS A O 1
ATOM 1335 N N . ASN A 1 185 ? 3.369 8.876 4.303 1.00 93.31 185 ASN A N 1
ATOM 1336 C CA . ASN A 1 185 ? 1.991 9.347 4.407 1.00 93.31 185 ASN A CA 1
ATOM 1337 C C . ASN A 1 185 ? 1.487 9.510 5.852 1.00 93.31 185 ASN A C 1
ATOM 1339 O O . ASN A 1 185 ? 0.391 10.027 6.045 1.00 93.31 185 ASN A O 1
ATOM 1343 N N . LEU A 1 186 ? 2.256 9.071 6.850 1.00 93.75 186 LEU A N 1
ATOM 1344 C CA . LEU A 1 186 ? 1.905 9.142 8.268 1.00 93.75 186 LEU A CA 1
ATOM 1345 C C . LEU A 1 186 ? 2.796 10.147 8.996 1.00 93.75 186 LEU A C 1
ATOM 1347 O O . LEU A 1 186 ? 4.021 10.120 8.853 1.00 93.75 186 LEU A O 1
ATOM 1351 N N . ASP A 1 187 ? 2.183 11.002 9.811 1.00 93.38 187 ASP A N 1
ATOM 1352 C CA . ASP A 1 187 ? 2.893 11.928 10.685 1.00 93.38 187 ASP A CA 1
ATOM 1353 C C . ASP A 1 187 ? 3.131 11.292 12.058 1.00 93.38 187 ASP A C 1
ATOM 1355 O O . ASP A 1 187 ? 2.232 11.159 12.884 1.00 93.38 187 ASP A O 1
ATOM 1359 N N . HIS A 1 188 ? 4.379 10.904 12.304 1.00 91.31 188 HIS A N 1
ATOM 1360 C CA . HIS A 1 188 ? 4.800 10.292 13.561 1.00 91.31 188 HIS 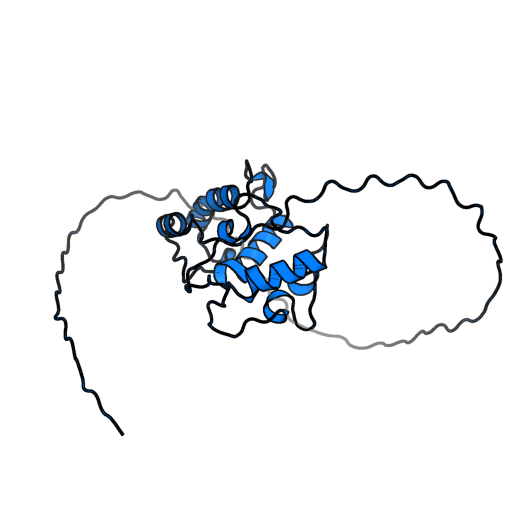A CA 1
ATOM 1361 C C . HIS A 1 188 ? 5.242 11.314 14.623 1.00 91.31 188 HIS A C 1
ATOM 1363 O O . HIS A 1 188 ? 5.738 10.910 15.675 1.00 91.31 188 HIS A O 1
ATOM 1369 N N . SER A 1 189 ? 5.101 12.622 14.373 1.00 92.81 189 SER A N 1
ATOM 1370 C CA . SER A 1 189 ? 5.534 13.664 15.318 1.00 92.81 189 SER A CA 1
ATOM 1371 C C . SER A 1 189 ? 4.625 13.797 16.546 1.00 92.81 189 SER A C 1
ATOM 1373 O O . SER A 1 189 ? 5.090 14.231 17.599 1.00 92.81 189 SER A O 1
ATOM 1375 N N . ASN A 1 190 ? 3.355 13.387 16.443 1.00 93.62 190 ASN A N 1
ATOM 1376 C CA . ASN A 1 190 ? 2.396 13.381 17.546 1.00 93.62 190 ASN A CA 1
ATOM 1377 C C . ASN A 1 190 ? 1.683 12.025 17.617 1.00 93.62 190 ASN A C 1
ATOM 1379 O O . ASN A 1 190 ? 0.846 11.706 16.776 1.00 93.62 190 ASN A O 1
ATOM 1383 N N . LYS A 1 191 ? 2.012 11.235 18.645 1.00 91.94 191 LYS A N 1
ATOM 1384 C CA . LYS A 1 191 ? 1.485 9.877 18.814 1.00 91.94 191 LYS A CA 1
ATOM 1385 C C . LYS A 1 191 ? -0.033 9.846 19.007 1.00 91.94 191 LYS A C 1
ATOM 1387 O O . LYS A 1 191 ? -0.677 9.003 18.404 1.00 91.94 191 LYS A O 1
ATOM 1392 N N . GLU A 1 192 ? -0.588 10.752 19.806 1.00 93.25 192 GLU A N 1
ATOM 1393 C CA . GLU A 1 192 ? -2.030 10.797 20.089 1.00 93.25 192 GLU A CA 1
ATOM 1394 C C . GLU A 1 192 ? -2.826 11.155 18.828 1.00 93.25 192 GLU A C 1
ATOM 1396 O O . GLU A 1 192 ? -3.823 10.514 18.504 1.00 93.25 192 GLU A O 1
ATOM 1401 N N . ALA A 1 193 ? -2.339 12.134 18.059 1.00 94.31 193 ALA A N 1
ATOM 1402 C CA . ALA A 1 193 ? -2.944 12.484 16.778 1.00 94.31 193 ALA A CA 1
ATOM 1403 C C . ALA A 1 193 ? -2.829 11.343 15.754 1.00 94.31 193 ALA A C 1
ATOM 1405 O O . ALA A 1 193 ? -3.765 11.113 14.990 1.00 94.31 193 ALA A O 1
ATOM 1406 N N . LEU A 1 194 ? -1.699 10.626 15.741 1.00 92.88 194 LEU A N 1
ATOM 1407 C CA . LEU A 1 194 ? -1.501 9.469 14.873 1.00 92.88 194 LEU A CA 1
ATOM 1408 C C . LEU A 1 194 ? -2.440 8.318 15.240 1.00 92.88 194 LEU A C 1
ATOM 1410 O O . LEU A 1 194 ? -3.029 7.736 14.343 1.00 92.88 194 LEU A O 1
ATOM 1414 N N . GLU A 1 195 ? -2.584 8.001 16.525 1.00 92.12 195 GLU A N 1
ATOM 1415 C CA . GLU A 1 195 ? -3.478 6.949 17.024 1.00 92.12 195 GLU A CA 1
ATOM 1416 C C . GLU A 1 195 ? -4.921 7.216 16.598 1.00 92.12 195 GLU A C 1
ATOM 1418 O O . GLU A 1 195 ? -5.495 6.426 15.855 1.00 92.12 195 GLU A O 1
ATOM 1423 N N . LYS A 1 196 ? -5.435 8.413 16.902 1.00 95.00 196 LYS A N 1
ATOM 1424 C CA . LYS A 1 196 ? -6.765 8.837 16.454 1.00 95.00 196 LYS A CA 1
ATOM 1425 C C . LYS A 1 196 ? -6.927 8.761 14.932 1.00 95.00 196 LYS A C 1
ATOM 1427 O O . LYS A 1 196 ? -7.975 8.370 14.430 1.00 95.00 196 LYS A O 1
ATOM 1432 N N . PHE A 1 197 ? -5.893 9.146 14.186 1.00 95.50 197 PHE A N 1
ATOM 1433 C CA . PHE A 1 197 ? -5.905 9.037 12.733 1.00 95.50 197 PHE A CA 1
ATOM 1434 C C . PHE A 1 197 ? -5.981 7.575 12.262 1.00 95.50 197 PHE A C 1
ATOM 1436 O O . PHE A 1 197 ? -6.702 7.295 11.305 1.00 95.50 197 PHE A O 1
ATOM 1443 N N . MET A 1 198 ? -5.246 6.653 12.895 1.00 93.75 198 MET A N 1
ATOM 1444 C CA . MET A 1 198 ? -5.283 5.228 12.548 1.00 93.75 198 MET A CA 1
ATOM 1445 C C . MET A 1 198 ? -6.681 4.649 12.754 1.00 93.75 198 MET A C 1
ATOM 1447 O O . MET A 1 198 ? -7.171 3.962 11.857 1.00 93.75 198 MET A O 1
ATOM 1451 N N . ASP A 1 199 ? -7.337 4.992 13.861 1.00 92.94 199 ASP A N 1
ATOM 1452 C CA . ASP A 1 199 ? -8.706 4.560 14.148 1.00 92.94 199 ASP A CA 1
ATOM 1453 C C . ASP A 1 199 ? -9.665 5.092 13.068 1.00 92.94 199 ASP A C 1
ATOM 1455 O O . ASP A 1 199 ? -10.275 4.331 12.315 1.00 92.94 199 ASP A O 1
ATOM 1459 N N . GLU A 1 200 ? -9.700 6.416 12.882 1.00 95.00 200 GLU A N 1
ATOM 1460 C CA . GLU A 1 200 ? -10.666 7.079 11.997 1.00 95.00 200 GLU A CA 1
ATOM 1461 C C . GLU A 1 200 ? -10.434 6.819 10.499 1.00 95.00 200 GLU A C 1
ATOM 1463 O O . GLU A 1 200 ? -11.336 7.029 9.677 1.00 95.00 200 GLU A O 1
ATOM 1468 N N . GLN A 1 201 ? -9.200 6.517 10.080 1.00 95.50 201 GLN A N 1
ATOM 1469 C CA . GLN A 1 201 ? -8.860 6.361 8.661 1.00 95.50 201 GLN A CA 1
ATOM 1470 C C . GLN A 1 201 ? -8.581 4.927 8.249 1.00 95.50 201 GLN A C 1
ATOM 1472 O O . GLN A 1 201 ? -8.865 4.599 7.098 1.00 95.50 201 GLN A O 1
ATOM 1477 N N . TYR A 1 202 ? -8.028 4.086 9.119 1.00 94.00 202 TYR A N 1
ATOM 1478 C CA . TYR A 1 202 ? -7.699 2.709 8.762 1.00 94.00 202 TYR A CA 1
ATOM 1479 C C . TYR A 1 202 ? -8.629 1.707 9.423 1.00 94.00 202 TYR A C 1
ATOM 1481 O O . TYR A 1 202 ? -9.120 0.840 8.708 1.00 94.00 202 TYR A O 1
ATOM 1489 N N . GLU A 1 203 ? -8.914 1.821 10.719 1.00 91.88 203 GLU A N 1
ATOM 1490 C CA . GLU A 1 203 ? -9.802 0.866 11.390 1.00 91.88 203 GLU A CA 1
ATOM 1491 C C . GLU A 1 203 ? -11.256 1.027 10.927 1.00 91.88 203 GLU A C 1
ATOM 1493 O O . GLU A 1 203 ? -11.856 0.073 10.434 1.00 91.88 203 GLU A O 1
ATOM 1498 N N . ASP A 1 204 ? -11.781 2.252 10.956 1.00 93.81 204 ASP A N 1
ATOM 1499 C CA . ASP A 1 204 ? -13.192 2.525 10.655 1.00 93.81 204 ASP A CA 1
ATOM 1500 C C . ASP A 1 204 ? -13.550 2.401 9.168 1.00 93.81 204 ASP A C 1
ATOM 1502 O O . ASP A 1 204 ? -14.698 2.126 8.808 1.00 93.81 204 ASP A O 1
ATOM 1506 N N . LYS A 1 205 ? -12.587 2.666 8.277 1.00 95.81 205 LYS A N 1
ATOM 1507 C CA . LYS A 1 205 ? -12.858 2.820 6.837 1.00 95.81 205 LYS A CA 1
ATOM 1508 C C . LYS A 1 205 ? -12.304 1.710 5.962 1.00 95.81 205 LYS A C 1
ATOM 1510 O O . LYS A 1 205 ? -12.589 1.692 4.760 1.00 95.81 205 LYS A O 1
ATOM 1515 N N . LEU A 1 206 ? -11.492 0.819 6.517 1.00 96.19 206 LEU A N 1
ATOM 1516 C CA . LEU A 1 206 ? -11.035 -0.361 5.802 1.00 96.19 206 LEU A CA 1
ATOM 1517 C C . LEU A 1 206 ? -11.754 -1.587 6.346 1.00 96.19 206 LEU A C 1
ATOM 1519 O O . LEU A 1 206 ? -12.261 -1.624 7.457 1.00 96.19 206 LEU A O 1
ATOM 1523 N N . SER A 1 207 ? -11.831 -2.611 5.518 1.00 96.12 207 SER A N 1
ATOM 1524 C CA . SER A 1 207 ? -12.361 -3.908 5.906 1.00 96.12 207 SER A CA 1
ATOM 1525 C C . SER A 1 207 ? -11.497 -4.998 5.306 1.00 96.12 207 SER A C 1
ATOM 1527 O O . SER A 1 207 ? -10.774 -4.781 4.331 1.00 96.12 207 SER A O 1
ATOM 1529 N N . ARG A 1 208 ? -11.548 -6.202 5.870 1.00 96.38 208 ARG A N 1
ATOM 1530 C CA . ARG A 1 208 ? -10.794 -7.319 5.309 1.00 96.38 208 ARG A CA 1
ATOM 1531 C C . ARG A 1 208 ? -11.505 -7.907 4.098 1.00 96.38 208 ARG A C 1
ATOM 1533 O O . ARG A 1 208 ? -12.713 -8.137 4.098 1.00 96.38 208 ARG A O 1
ATOM 1540 N N . ALA A 1 209 ? -10.724 -8.267 3.088 1.00 96.06 209 ALA A N 1
ATOM 1541 C CA . ALA A 1 209 ? -11.185 -8.969 1.896 1.00 96.06 209 ALA A CA 1
ATOM 1542 C C . ALA A 1 209 ? -11.817 -10.333 2.213 1.00 96.06 209 ALA A C 1
ATOM 1544 O O . ALA A 1 209 ? -12.722 -10.778 1.507 1.00 96.06 209 ALA A O 1
ATOM 1545 N N . ASP A 1 210 ? -11.344 -10.992 3.275 1.00 95.25 210 ASP A N 1
ATOM 1546 C CA . ASP A 1 210 ? -11.885 -12.260 3.770 1.00 95.25 210 ASP A CA 1
ATOM 1547 C C . ASP A 1 210 ? -13.107 -12.087 4.687 1.00 95.25 210 ASP A C 1
ATOM 1549 O O . ASP A 1 210 ? -13.638 -13.085 5.172 1.00 95.25 210 ASP A O 1
ATOM 1553 N N . LYS A 1 211 ? -13.570 -10.843 4.886 1.00 94.81 211 LYS A N 1
ATOM 1554 C CA . LYS A 1 211 ? -14.723 -10.462 5.716 1.00 94.81 211 LYS A CA 1
ATOM 1555 C C . LYS A 1 211 ? -14.616 -10.873 7.186 1.00 94.81 211 LYS A C 1
ATOM 1557 O O . LYS A 1 211 ? -15.637 -10.933 7.865 1.00 94.81 211 LYS A O 1
ATOM 1562 N N . LYS A 1 212 ? -13.414 -11.193 7.667 1.00 93.56 212 LYS A N 1
ATOM 1563 C CA . LYS A 1 212 ? -13.182 -11.348 9.104 1.00 93.56 212 LYS A CA 1
ATOM 1564 C C . LYS A 1 212 ? -13.144 -9.978 9.766 1.00 93.56 212 LYS A C 1
ATOM 1566 O O . LYS A 1 212 ? -12.898 -8.973 9.094 1.00 93.56 212 LYS A O 1
ATOM 1571 N N . ASP A 1 213 ? -13.329 -9.978 11.077 1.00 90.44 213 ASP A N 1
ATOM 1572 C CA . ASP A 1 213 ? -13.182 -8.776 11.882 1.00 90.44 213 ASP A CA 1
ATOM 1573 C C . ASP A 1 213 ? -11.749 -8.239 11.781 1.00 90.44 213 ASP A C 1
ATOM 1575 O O . ASP A 1 213 ? -10.772 -8.986 11.603 1.00 90.44 213 ASP A O 1
ATOM 1579 N N . MET A 1 214 ? -11.649 -6.916 11.815 1.00 87.06 214 MET A N 1
ATOM 1580 C CA . MET A 1 214 ? -10.396 -6.185 11.819 1.00 87.06 214 MET A CA 1
ATOM 1581 C C . MET A 1 214 ? -10.284 -5.487 13.165 1.00 87.06 214 MET A C 1
ATOM 1583 O O . MET A 1 214 ? -11.149 -4.706 13.531 1.00 87.06 214 MET A O 1
ATOM 1587 N N . GLU A 1 215 ? -9.219 -5.803 13.880 1.00 85.00 215 GLU A N 1
ATOM 1588 C CA . GLU A 1 215 ? -8.859 -5.193 15.158 1.00 85.00 215 GLU A CA 1
ATOM 1589 C C . GLU A 1 215 ? -7.416 -4.696 15.049 1.00 85.00 215 GLU A C 1
ATOM 1591 O O . GLU A 1 215 ? -6.678 -5.141 14.156 1.00 85.00 215 GLU A O 1
ATOM 1596 N N . CYS A 1 216 ? -6.955 -3.863 15.985 1.00 84.12 216 CYS A N 1
ATOM 1597 C CA . CYS A 1 216 ? -5.580 -3.355 15.980 1.00 84.12 216 CYS A CA 1
ATOM 1598 C C . CYS A 1 216 ? -4.545 -4.494 15.837 1.00 84.12 216 CYS A C 1
ATOM 1600 O O . CYS A 1 216 ? -3.575 -4.378 15.080 1.00 84.12 216 CYS A O 1
ATOM 1602 N N . GLY A 1 217 ? -4.790 -5.643 16.483 1.00 84.94 217 GLY A N 1
ATOM 1603 C CA . GLY A 1 217 ? -3.908 -6.812 16.423 1.00 84.94 217 GLY A CA 1
ATOM 1604 C C . GLY A 1 217 ? -3.863 -7.526 15.066 1.00 84.94 217 GLY A C 1
ATOM 1605 O O . GLY A 1 217 ? -2.893 -8.214 14.752 1.00 84.94 217 GLY A O 1
ATOM 1606 N N . THR A 1 218 ? -4.849 -7.301 14.194 1.00 86.38 218 THR A N 1
ATOM 1607 C CA . THR A 1 218 ? -4.808 -7.802 12.809 1.00 86.38 218 THR A CA 1
ATOM 1608 C C . THR A 1 218 ? -3.665 -7.163 12.019 1.00 86.38 218 THR A C 1
ATOM 1610 O O . THR A 1 218 ? -3.021 -7.831 11.207 1.00 86.38 218 THR A O 1
ATOM 1613 N N . CYS A 1 219 ? -3.402 -5.879 12.264 1.00 86.81 219 CYS A N 1
ATOM 1614 C CA . CYS A 1 219 ? -2.370 -5.113 11.569 1.00 86.81 219 CYS A CA 1
ATOM 1615 C C . CYS A 1 219 ? -1.045 -5.096 12.344 1.00 86.81 219 CYS A C 1
ATOM 1617 O O . CYS A 1 219 ? 0.028 -5.152 11.737 1.00 86.81 219 CYS A O 1
ATOM 1619 N N . HIS A 1 220 ? -1.125 -5.046 13.675 1.00 90.12 220 HIS A N 1
ATOM 1620 C CA . HIS A 1 220 ? 0.015 -4.847 14.568 1.00 90.12 220 HIS A CA 1
ATOM 1621 C C . HIS A 1 220 ? 0.488 -6.112 15.292 1.00 90.12 220 HIS A C 1
ATOM 1623 O O . HIS A 1 220 ? 1.502 -6.058 15.978 1.00 90.12 220 HIS A O 1
ATOM 1629 N N . GLY A 1 221 ? -0.180 -7.252 15.110 1.00 88.62 221 GLY A N 1
ATOM 1630 C CA . GLY A 1 221 ? 0.084 -8.468 15.879 1.00 88.62 221 GLY A CA 1
ATOM 1631 C C . GLY A 1 221 ? -0.609 -8.471 17.244 1.00 88.62 221 GLY A C 1
ATOM 1632 O O . GLY A 1 221 ? -1.113 -7.449 17.703 1.00 88.62 221 GLY A O 1
ATOM 1633 N N . ASP A 1 222 ? -0.644 -9.644 17.874 1.00 87.56 222 ASP A N 1
ATOM 1634 C CA . ASP A 1 222 ? -1.171 -9.847 19.226 1.00 87.56 222 ASP A CA 1
ATOM 1635 C C . ASP A 1 222 ? -0.072 -10.484 20.103 1.00 87.56 222 ASP A C 1
ATOM 1637 O O . ASP A 1 222 ? 0.326 -11.625 19.829 1.00 87.56 222 ASP A O 1
ATOM 1641 N N . PRO A 1 223 ? 0.493 -9.759 21.094 1.00 89.56 223 PRO A N 1
ATOM 1642 C CA . PRO A 1 223 ? 0.113 -8.412 21.545 1.00 89.56 223 PRO A CA 1
ATOM 1643 C C . PRO A 1 223 ? 0.452 -7.306 20.528 1.00 89.56 223 PRO A C 1
ATOM 1645 O O . PRO A 1 223 ? 1.270 -7.512 19.631 1.00 89.56 223 PRO A O 1
ATOM 1648 N N . PHE A 1 224 ? -0.161 -6.125 20.693 1.00 90.56 224 PHE A N 1
ATOM 1649 C CA . PHE A 1 224 ? 0.054 -4.965 19.816 1.00 90.56 224 PHE A CA 1
ATOM 1650 C C . PHE A 1 224 ? 1.538 -4.607 19.689 1.00 90.56 224 PHE A C 1
ATOM 1652 O O . PHE A 1 224 ? 2.187 -4.288 20.687 1.00 90.56 224 PHE A O 1
ATOM 1659 N N . GLU A 1 225 ? 2.034 -4.545 18.449 1.00 91.38 225 GLU A N 1
ATOM 1660 C CA . GLU A 1 225 ? 3.415 -4.189 18.149 1.00 91.38 225 GLU A CA 1
ATOM 1661 C C . GLU A 1 225 ? 3.505 -2.998 17.175 1.00 91.38 225 GLU A C 1
ATOM 1663 O O . GLU A 1 225 ? 3.216 -3.077 15.977 1.00 91.38 225 GLU A O 1
ATOM 1668 N N . GLY A 1 226 ? 3.957 -1.851 17.692 1.00 87.12 226 GLY A N 1
ATOM 1669 C CA . GLY A 1 226 ? 4.040 -0.599 16.925 1.00 87.12 226 GLY A CA 1
ATOM 1670 C C . GLY A 1 226 ? 5.075 -0.608 15.789 1.00 87.12 226 GLY A C 1
ATOM 1671 O O . GLY A 1 226 ? 5.011 0.223 14.887 1.00 87.12 226 GLY A O 1
ATOM 1672 N N . ASP A 1 227 ? 6.022 -1.553 15.795 1.00 91.56 227 ASP A N 1
ATOM 1673 C CA . ASP A 1 227 ? 7.055 -1.711 14.762 1.00 91.56 227 ASP A CA 1
ATOM 1674 C C . ASP A 1 227 ? 6.738 -2.896 13.841 1.00 91.56 227 ASP A C 1
ATOM 1676 O O . ASP A 1 227 ? 7.458 -3.899 13.793 1.00 91.56 227 ASP A O 1
ATOM 1680 N N . ILE A 1 228 ? 5.641 -2.776 13.089 1.00 93.31 228 ILE A N 1
ATOM 1681 C CA . ILE A 1 228 ? 5.128 -3.864 12.242 1.00 93.31 228 ILE A CA 1
ATOM 1682 C C . ILE A 1 228 ? 6.164 -4.360 11.228 1.00 93.31 228 ILE A C 1
ATOM 1684 O O . ILE A 1 228 ? 6.262 -5.552 10.954 1.00 93.31 228 ILE A O 1
ATOM 1688 N N . ILE A 1 229 ? 6.997 -3.459 10.704 1.00 93.12 229 ILE A N 1
ATOM 1689 C CA . ILE A 1 229 ? 7.983 -3.797 9.676 1.00 93.12 229 ILE A CA 1
ATOM 1690 C C . ILE A 1 229 ? 9.049 -4.727 10.254 1.00 93.12 229 ILE A C 1
ATOM 1692 O O . ILE A 1 229 ? 9.390 -5.738 9.639 1.00 93.12 229 ILE A O 1
ATOM 1696 N N . THR A 1 230 ? 9.581 -4.395 11.429 1.00 94.88 230 THR A N 1
ATOM 1697 C CA . THR A 1 230 ? 10.687 -5.156 12.016 1.00 94.88 230 THR A CA 1
ATOM 1698 C C . THR A 1 230 ? 10.182 -6.372 12.775 1.00 94.88 230 THR A C 1
ATOM 1700 O O . THR A 1 230 ? 10.752 -7.452 12.644 1.00 94.88 230 THR A O 1
ATOM 1703 N N . LYS A 1 231 ? 9.127 -6.202 13.572 1.00 94.44 231 LYS A N 1
ATOM 1704 C CA . LYS A 1 231 ? 8.690 -7.191 14.559 1.00 94.44 231 LYS A CA 1
ATOM 1705 C C . LYS A 1 231 ? 7.647 -8.151 14.014 1.00 94.44 231 LYS A C 1
ATOM 1707 O O . LYS A 1 231 ? 7.767 -9.349 14.235 1.00 94.44 231 LYS A O 1
ATOM 1712 N N . VAL A 1 232 ? 6.680 -7.642 13.254 1.00 92.50 232 VAL A N 1
ATOM 1713 C CA . VAL A 1 232 ? 5.609 -8.472 12.684 1.00 92.50 232 VAL A CA 1
ATOM 1714 C C . VAL A 1 232 ? 6.058 -9.088 11.358 1.00 92.50 232 VAL A C 1
ATOM 1716 O O . VAL A 1 232 ? 5.830 -10.268 11.110 1.00 92.50 232 VAL A O 1
ATOM 1719 N N . TRP A 1 233 ? 6.735 -8.323 10.495 1.00 94.56 233 TRP A N 1
ATOM 1720 C CA . TRP A 1 233 ? 7.165 -8.809 9.174 1.00 94.56 233 TRP A CA 1
ATOM 1721 C C . TRP A 1 233 ? 8.609 -9.315 9.135 1.00 94.56 233 TRP A C 1
ATOM 1723 O O . TRP A 1 233 ? 9.034 -9.837 8.104 1.00 94.56 233 TRP A O 1
ATOM 1733 N N . GLY A 1 234 ? 9.376 -9.156 10.217 1.00 95.38 234 GLY A N 1
ATOM 1734 C CA . GLY A 1 234 ? 10.753 -9.651 10.303 1.00 95.38 234 GLY A CA 1
ATOM 1735 C C . GLY A 1 234 ? 11.749 -8.916 9.398 1.00 95.38 234 GLY A C 1
ATOM 1736 O O . GLY A 1 234 ? 12.791 -9.469 9.045 1.00 95.38 234 GLY A O 1
ATOM 1737 N N . ILE A 1 235 ? 11.452 -7.684 8.970 1.00 95.00 235 ILE A N 1
ATOM 1738 C CA . ILE A 1 235 ? 12.333 -6.906 8.091 1.00 95.00 235 ILE A CA 1
ATOM 1739 C C . ILE A 1 235 ? 13.250 -6.035 8.951 1.00 95.00 235 ILE A C 1
ATOM 1741 O O . ILE A 1 235 ? 12.866 -4.950 9.389 1.00 95.00 235 ILE A O 1
ATOM 1745 N N . ALA A 1 236 ? 14.488 -6.495 9.146 1.00 94.19 236 ALA A N 1
ATOM 1746 C CA . ALA A 1 236 ? 15.497 -5.814 9.956 1.00 94.19 236 ALA A CA 1
ATOM 1747 C C . ALA A 1 236 ? 15.613 -4.306 9.655 1.00 94.19 236 ALA A C 1
ATOM 1749 O O . ALA A 1 236 ? 15.525 -3.864 8.498 1.00 94.19 236 ALA A O 1
ATOM 1750 N N . LYS A 1 237 ? 15.836 -3.508 10.707 1.00 89.50 237 LYS A N 1
ATOM 1751 C CA . LYS A 1 237 ? 16.341 -2.135 10.568 1.00 89.50 237 LYS A CA 1
ATOM 1752 C C . LYS A 1 237 ? 17.745 -2.228 9.962 1.00 89.50 237 LYS A C 1
ATOM 1754 O O . LYS A 1 237 ? 18.480 -3.153 10.293 1.00 89.50 237 LYS A O 1
ATOM 1759 N N . LYS A 1 238 ? 18.039 -1.367 8.987 1.00 77.75 238 LYS A N 1
ATOM 1760 C CA . LYS A 1 238 ? 19.387 -1.299 8.409 1.00 77.75 238 LYS A CA 1
ATOM 1761 C C . LYS A 1 238 ? 20.381 -0.840 9.462 1.00 77.75 238 LYS A C 1
ATOM 1763 O O . LYS A 1 238 ? 19.950 -0.030 10.312 1.00 77.75 238 LYS A O 1
#

InterPro domains:
  IPR023119 Multihaem cytochrome, PRC subunit superfamily [G3DSA:1.10.468.10] (82-203)
  IPR036280 Multiheme cytochrome superfamily [SSF48695] (129-224)

Organism: NCBI:txid889282